Protein 1IUQ (pdb70)

InterPro domains:
  IPR002123 Phospholipid/glycerol acyltransferase [PF01553] (218-362)
  IPR002123 Phospholipid/glycerol acyltransferase [SM00563] (227-373)
  IPR016222 Glycerol-3-phosphate O-acyltransferase, chloroplast [PIRSF000431] (9-462)
  IPR016222 Glycerol-3-phosphate O-acyltransferase, chloroplast [PTHR35695] (24-462)
  IPR023083 Glycerol-3-phosphate O-acyltransferase, alpha-helical bundle, N-terminal [PF14829] (99-174)
  IPR038114 GPAT, N-terminal domain superfamily [G3DSA:1.10.1200.50] (97-172)

Foldseek 3Di:
DDQDLLLVVDDAPVSNLVVLVVCVVVVLDDVVLSVVCLCLVQLLCQLVVLVPPCSRVLSSVLSVLVSQLSVCSVPPDDADQWAAADCPPPHLQVSLLSSCVSQAPLVQAKEWPLVVVVVVVVCLVVQAEEEAAEFAFDLSVLSVVLNQCCVPCVVCSQAEEEEEEDPLCPPSSNPSNVNRHTYRYAQFPVCVVPVVCVVVRVVSNVSSVVVLVVNLRGSHYYYYHQLRDHWAADPPPRHTFGHAGDLVVVVVCVSSVPSPGNYFYKYKYKADCQCGDVSHGHRFHIYIYIFHTDDLVVLVVPDDDDVVSSVVNSVVSRVVRSVNVLRCCLGVVVCNQVSDDPGIRMDSDD

GO terms:
  GO:0004366 glycerol-3-phosphate O-acyltransferase activity (F, EXP)

Structure (mmCIF, N/CA/C/O backbone):
data_1IUQ
#
_entry.id   1IUQ
#
_cell.length_a   58.138
_cell.length_b   63.604
_cell.length_c   115.862
_cell.angle_alpha   90.00
_cell.angle_beta   90.00
_cell.angle_gamma   90.00
#
_symmetry.space_group_name_H-M   'P 21 21 21'
#
loop_
_entity.id
_entity.type
_entity.pdbx_description
1 polymer 'Glycerol-3-Phosphate Acyltransferase'
2 non-polymer 'SULFATE ION'
3 non-polymer GLYCEROL
4 water water
#
loop_
_atom_site.group_PDB
_atom_site.id
_atom_site.type_symbol
_atom_site.label_atom_id
_atom_site.label_alt_id
_atom_site.label_comp_id
_atom_site.label_asym_id
_atom_site.label_entity_id
_atom_site.label_seq_id
_atom_site.pdbx_PDB_ins_code
_atom_site.Cartn_x
_atom_site.Cartn_y
_atom_site.Cartn_z
_atom_site.occupancy
_atom_site.B_iso_or_equiv
_atom_site.auth_seq_id
_atom_site.auth_comp_id
_atom_site.auth_asym_id
_atom_site.auth_atom_id
_atom_site.pdbx_PDB_model_num
ATOM 1 N N . ALA A 1 1 ? 27.052 -23.495 16.129 1.00 51.13 2 ALA A N 1
ATOM 2 C CA . ALA A 1 1 ? 25.615 -23.878 16.219 1.00 50.62 2 ALA A CA 1
ATOM 3 C C . ALA A 1 1 ? 24.871 -23.618 14.901 1.00 49.87 2 ALA A C 1
ATOM 4 O O . ALA A 1 1 ? 24.732 -22.461 14.460 1.00 51.08 2 ALA A O 1
ATOM 6 N N . SER A 1 2 ? 24.387 -24.693 14.282 1.00 47.71 3 SER A N 1
ATOM 7 C CA . SER A 1 2 ? 23.625 -24.587 13.039 1.00 45.07 3 SER A CA 1
ATOM 8 C C . SER A 1 2 ? 22.131 -24.879 13.283 1.00 42.16 3 SER A C 1
ATOM 9 O O . SER A 1 2 ? 21.767 -25.491 14.278 1.00 41.45 3 SER A O 1
ATOM 12 N N . HIS A 1 3 ? 21.275 -24.459 12.362 1.00 38.27 4 HIS A N 1
ATOM 13 C CA . HIS A 1 3 ? 19.840 -24.688 12.518 1.00 34.90 4 HIS A CA 1
ATOM 14 C C . HIS A 1 3 ? 19.465 -26.128 12.172 1.00 33.50 4 HIS A C 1
ATOM 15 O O . HIS A 1 3 ? 19.900 -26.665 11.133 1.00 32.69 4 HIS A O 1
ATOM 22 N N . SER A 1 4 ? 18.672 -26.762 13.036 1.00 30.92 5 SER A N 1
ATOM 23 C CA . SER A 1 4 ? 18.224 -28.127 12.763 1.00 29.88 5 SER A CA 1
ATOM 24 C C . SER A 1 4 ? 17.056 -28.123 11.777 1.00 29.83 5 SER A C 1
ATOM 25 O O . SER A 1 4 ? 16.011 -27.515 12.074 1.00 29.60 5 SER A O 1
ATOM 28 N N . ARG A 1 5 ? 17.202 -28.812 10.639 1.00 28.05 6 ARG A N 1
ATOM 29 C CA . ARG A 1 5 ? 16.162 -28.790 9.604 1.00 26.80 6 ARG A CA 1
ATOM 30 C C . ARG A 1 5 ? 15.283 -30.043 9.474 1.00 25.83 6 ARG A C 1
ATOM 31 O O . ARG A 1 5 ? 14.713 -30.324 8.433 1.00 25.99 6 ARG A O 1
ATOM 39 N N . LYS A 1 6 ? 15.134 -30.771 10.562 1.00 25.96 7 LYS A N 1
ATOM 40 C CA . LYS A 1 6 ? 14.351 -31.991 10.547 1.00 24.73 7 LYS A CA 1
ATOM 41 C C . LYS A 1 6 ? 12.880 -31.817 10.176 1.00 23.75 7 LYS A C 1
ATOM 42 O O . LYS A 1 6 ? 12.265 -32.674 9.524 1.00 23.17 7 LYS A O 1
ATOM 48 N N . PHE A 1 7 ? 12.292 -30.685 10.545 1.00 22.54 8 PHE A N 1
ATOM 49 C CA . PHE A 1 7 ? 10.907 -30.564 10.205 1.00 21.09 8 PHE A CA 1
ATOM 50 C C . PHE A 1 7 ? 10.733 -30.505 8.704 1.00 20.76 8 PHE A C 1
ATOM 51 O O . PHE A 1 7 ? 9.698 -30.849 8.218 1.00 21.46 8 PHE A O 1
ATOM 59 N N . LEU A 1 8 ? 11.735 -30.066 7.952 1.00 21.50 9 LEU A N 1
ATOM 60 C CA . LEU A 1 8 ? 11.530 -29.980 6.515 1.00 21.91 9 LEU A CA 1
ATOM 61 C C . LEU A 1 8 ? 11.534 -31.346 5.834 1.00 23.18 9 LEU A C 1
ATOM 62 O O . LEU A 1 8 ? 11.130 -31.470 4.673 1.00 24.59 9 LEU A O 1
ATOM 67 N N . ASP A 1 9 ? 12.009 -32.365 6.547 1.00 25.15 10 ASP A N 1
ATOM 68 C CA . ASP A 1 9 ? 12.022 -33.727 5.973 1.00 25.74 10 ASP A CA 1
ATOM 69 C C . ASP A 1 9 ? 10.730 -34.473 6.226 1.00 26.29 10 ASP A C 1
ATOM 70 O O . ASP A 1 9 ? 10.567 -35.618 5.807 1.00 24.83 10 ASP A O 1
ATOM 75 N N . VAL A 1 10 ? 9.791 -33.826 6.921 1.00 25.77 11 VAL A N 1
ATOM 76 C CA . VAL A 1 10 ? 8.539 -34.459 7.259 1.00 26.18 11 VAL A CA 1
ATOM 77 C C . VAL A 1 10 ? 7.647 -34.614 6.044 1.00 25.24 11 VAL A C 1
ATOM 78 O O . VAL A 1 10 ? 7.562 -33.688 5.230 1.00 25.28 11 VAL A O 1
ATOM 82 N N . ARG A 1 11 ? 6.977 -35.776 5.921 1.00 23.96 12 ARG A N 1
ATOM 83 C CA . ARG A 1 11 ? 6.093 -36.059 4.811 1.00 23.82 12 ARG A CA 1
ATOM 84 C C . ARG A 1 11 ? 4.699 -36.510 5.232 1.00 24.26 12 ARG A C 1
ATOM 85 O O . ARG A 1 11 ? 3.849 -36.837 4.364 1.00 25.35 12 ARG A O 1
ATOM 93 N N . SER A 1 12 ? 4.478 -36.549 6.549 1.00 23.52 13 SER A N 1
ATOM 94 C CA . SER A 1 12 ? 3.161 -36.943 7.040 1.00 23.87 13 SER A CA 1
ATOM 95 C C . SER A 1 12 ? 2.921 -36.349 8.400 1.00 22.48 13 SER A C 1
ATOM 96 O O . SER A 1 12 ? 3.833 -35.942 9.068 1.00 23.07 13 SER A O 1
ATOM 99 N N . GLU A 1 13 ? 1.666 -36.436 8.817 1.00 24.32 14 GLU A N 1
ATOM 100 C CA . GLU A 1 13 ? 1.282 -36.032 10.167 1.00 24.49 14 GLU A CA 1
ATOM 101 C C . GLU A 1 13 ? 2.052 -36.840 11.174 1.00 24.98 14 GLU A C 1
ATOM 102 O O . GLU A 1 13 ? 2.630 -36.300 12.094 1.00 23.43 14 GLU A O 1
ATOM 108 N N . GLU A 1 14 ? 2.094 -38.176 11.030 1.00 24.35 15 GLU A N 1
ATOM 109 C CA . GLU A 1 14 ? 2.922 -38.928 11.958 1.00 24.80 15 GLU A CA 1
ATOM 110 C C . GLU A 1 14 ? 4.354 -38.477 12.080 1.00 23.84 15 GLU A C 1
ATOM 111 O O . GLU A 1 14 ? 4.845 -38.350 13.181 1.00 25.19 15 GLU A O 1
ATOM 117 N N . GLU A 1 15 ? 5.052 -38.214 10.951 1.00 24.12 16 GLU A N 1
ATO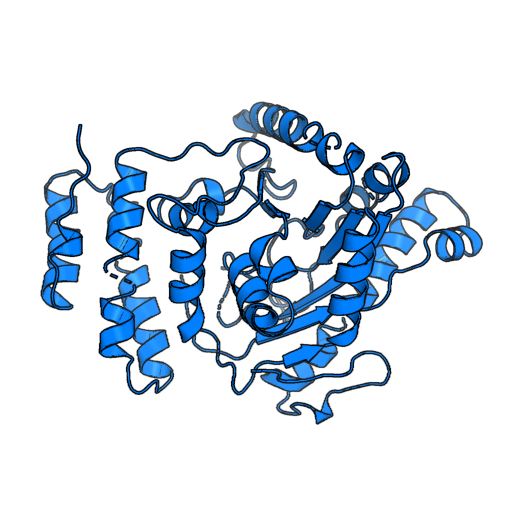M 118 C CA . GLU A 1 15 ? 6.430 -37.772 11.025 1.00 22.82 16 GLU A CA 1
ATOM 119 C C . GLU A 1 15 ? 6.519 -36.386 11.683 1.00 20.73 16 GLU A C 1
ATOM 120 O O . GLU A 1 15 ? 7.480 -36.109 12.402 1.00 22.04 16 GLU A O 1
ATOM 126 N N . LEU A 1 16 ? 5.553 -35.526 11.393 1.00 22.26 17 LEU A N 1
ATOM 127 C CA . LEU A 1 16 ? 5.561 -34.161 11.994 1.00 21.57 17 LEU A CA 1
ATOM 128 C C . LEU A 1 16 ? 5.440 -34.259 13.517 1.00 22.49 17 LEU A C 1
ATOM 129 O O . LEU A 1 16 ? 6.213 -33.652 14.247 1.00 22.13 17 LEU A O 1
ATOM 134 N N . LEU A 1 17 ? 4.470 -35.042 13.981 1.00 24.44 18 LEU A N 1
ATOM 135 C CA . LEU A 1 17 ? 4.295 -35.234 15.427 1.00 26.69 18 LEU A CA 1
ATOM 136 C C . LEU A 1 17 ? 5.518 -35.908 16.028 1.00 27.37 18 LEU A C 1
ATOM 137 O O . LEU A 1 17 ? 5.967 -35.524 17.113 1.00 28.15 18 LEU A O 1
ATOM 142 N N . SER A 1 18 ? 6.118 -36.891 15.320 1.00 28.04 19 SER A N 1
ATOM 143 C CA . SER A 1 18 ? 7.317 -37.527 15.893 1.00 29.06 19 SER A CA 1
ATOM 144 C C . SER A 1 18 ? 8.494 -36.580 15.958 1.00 28.25 19 SER A C 1
ATOM 145 O O . SER A 1 18 ? 9.312 -36.672 16.848 1.00 28.34 19 SER A O 1
ATOM 148 N N . CYS A 1 19 ? 8.579 -35.657 14.999 1.00 27.58 20 CYS A N 1
ATOM 149 C CA . CYS A 1 19 ? 9.675 -34.705 14.978 1.00 27.25 20 CYS A CA 1
ATOM 150 C C . CYS A 1 19 ? 9.603 -33.784 16.229 1.00 26.94 20 CYS A C 1
ATOM 151 O O . CYS A 1 19 ? 10.639 -33.468 16.860 1.00 27.39 20 CYS A O 1
ATOM 154 N N . ILE A 1 20 ? 8.392 -33.393 16.618 1.00 28.03 21 ILE A N 1
ATOM 155 C CA . ILE A 1 20 ? 8.257 -32.589 17.840 1.00 28.78 21 ILE A CA 1
ATOM 156 C C . ILE A 1 20 ? 8.846 -33.375 19.027 1.00 30.68 21 ILE A C 1
ATOM 157 O O . ILE A 1 20 ? 9.764 -32.899 19.696 1.00 29.91 21 ILE A O 1
ATOM 162 N N . LYS A 1 21 ? 8.323 -34.575 19.244 1.00 33.11 22 LYS A N 1
ATOM 163 C CA . LYS A 1 21 ? 8.825 -35.463 20.304 1.00 36.35 22 LYS A CA 1
ATOM 164 C C . LYS A 1 21 ? 10.328 -35.699 20.227 1.00 37.16 22 LYS A C 1
ATOM 165 O O . LYS A 1 21 ? 11.035 -35.543 21.217 1.00 38.13 22 LYS A O 1
ATOM 171 N N . LYS A 1 22 ? 10.838 -36.032 19.045 1.00 38.28 23 LYS A N 1
ATOM 172 C CA . LYS A 1 22 ? 12.266 -36.208 18.874 1.00 39.24 23 LYS A CA 1
ATOM 173 C C . LYS A 1 22 ? 13.085 -34.959 19.196 1.00 39.40 23 LYS A C 1
ATOM 174 O O . LYS A 1 22 ? 14.177 -35.057 19.759 1.00 40.31 23 LYS A O 1
ATOM 180 N N . GLU A 1 23 ? 12.607 -33.769 18.827 1.00 38.50 24 GLU A N 1
ATOM 181 C CA . GLU A 1 23 ? 13.394 -32.558 19.109 1.00 38.14 24 GLU A CA 1
ATOM 182 C C . GLU A 1 23 ? 13.349 -32.254 20.613 1.00 37.85 24 GLU A C 1
ATOM 183 O O . GLU A 1 23 ? 14.314 -31.707 21.185 1.00 37.33 24 GLU A O 1
ATOM 189 N N . THR A 1 24 ? 12.226 -32.602 21.239 1.00 38.84 25 THR A N 1
ATOM 190 C CA . THR A 1 24 ? 12.014 -32.348 22.669 1.00 40.67 25 THR A CA 1
ATOM 191 C C . THR A 1 24 ? 12.879 -33.250 23.514 1.00 42.47 25 THR A C 1
ATOM 192 O O . THR A 1 24 ? 13.502 -32.814 24.488 1.00 42.20 25 THR A O 1
ATOM 196 N N . GLU A 1 25 ? 12.905 -34.518 23.135 1.00 44.06 26 GLU A N 1
ATOM 197 C CA . GLU A 1 25 ? 13.711 -35.502 23.847 1.00 46.07 26 GLU A CA 1
ATOM 198 C C . GLU A 1 25 ? 15.203 -35.223 23.646 1.00 45.95 26 GLU A C 1
ATOM 199 O O . GLU A 1 25 ? 16.026 -35.566 24.495 1.00 47.89 26 GLU A O 1
ATOM 205 N N . ALA A 1 26 ? 15.560 -34.581 22.546 1.00 45.30 27 ALA A N 1
ATOM 206 C CA . ALA A 1 26 ? 16.953 -34.192 22.339 1.00 44.33 27 ALA A CA 1
ATOM 207 C C . ALA A 1 26 ? 17.284 -32.880 23.040 1.00 43.73 27 ALA A C 1
ATOM 208 O O . ALA A 1 26 ? 18.338 -32.294 22.769 1.00 44.50 27 ALA A O 1
ATOM 210 N N . GLY A 1 27 ? 16.381 -32.407 23.903 1.00 42.76 28 GLY A N 1
ATOM 211 C CA . GLY A 1 27 ? 16.580 -31.157 24.627 1.00 40.98 28 GLY A CA 1
ATOM 212 C C . GLY A 1 27 ? 16.572 -29.836 23.849 1.00 39.24 28 GLY A C 1
ATOM 213 O O . GLY A 1 27 ? 16.955 -28.796 24.396 1.00 39.36 28 GLY A O 1
ATOM 214 N N . LYS A 1 28 ? 16.126 -29.846 22.596 1.00 37.13 29 LYS A N 1
ATOM 215 C CA . LYS A 1 28 ? 16.119 -28.627 21.786 1.00 35.91 29 LYS A CA 1
ATOM 216 C C . LYS A 1 28 ? 14.833 -27.765 21.866 1.00 33.53 29 LYS A C 1
ATOM 217 O O . LYS A 1 28 ? 14.788 -26.697 21.282 1.00 32.66 29 LYS A O 1
ATOM 223 N N . LEU A 1 29 ? 13.810 -28.260 22.565 1.00 31.68 30 LEU A N 1
ATOM 224 C CA . LEU A 1 29 ? 12.553 -27.537 22.814 1.00 28.28 30 LEU A CA 1
ATOM 225 C C . LEU A 1 29 ? 12.216 -27.599 24.303 1.00 27.56 30 LEU A C 1
ATOM 226 O O . LEU A 1 29 ? 12.155 -28.690 24.883 1.00 28.42 30 LEU A O 1
ATOM 231 N N . PRO A 1 30 ? 12.013 -26.460 24.939 1.00 26.31 31 PRO A N 1
ATOM 232 C CA . PRO A 1 30 ? 11.526 -26.456 26.333 1.00 25.07 31 PRO A CA 1
ATOM 233 C C . PRO A 1 30 ? 10.150 -27.118 26.319 1.00 25.02 31 PRO A C 1
ATOM 234 O O . PRO A 1 30 ? 9.440 -26.992 25.323 1.00 24.12 31 PRO A O 1
ATOM 238 N N . PRO A 1 31 ? 9.749 -27.822 27.382 1.00 22.99 32 PRO A N 1
ATOM 239 C CA . PRO A 1 31 ? 8.409 -28.419 27.383 1.00 21.76 32 PRO A CA 1
ATOM 240 C C . PRO A 1 31 ? 7.241 -27.484 27.016 1.00 20.34 32 PRO A C 1
ATOM 241 O O . PRO A 1 31 ? 6.338 -27.958 26.307 1.00 20.72 32 PRO A O 1
ATOM 245 N N . ASN A 1 32 ? 7.257 -26.211 27.422 1.00 19.73 33 ASN A N 1
ATOM 246 C CA . ASN A 1 32 ? 6.129 -25.360 27.111 1.00 19.92 33 ASN A CA 1
ATOM 247 C C . ASN A 1 32 ? 6.025 -25.107 25.609 1.00 19.76 33 ASN A C 1
ATOM 248 O O . ASN A 1 32 ? 4.933 -24.982 25.093 1.00 19.64 33 ASN A O 1
ATOM 253 N N . VAL A 1 33 ? 7.166 -25.059 24.944 1.00 19.76 34 VAL A N 1
ATOM 254 C CA . VAL A 1 33 ? 7.156 -24.746 23.501 1.00 19.75 34 VAL A CA 1
ATOM 255 C C . VAL A 1 33 ? 6.713 -25.991 22.717 1.00 20.49 34 VAL A C 1
ATOM 256 O O . VAL A 1 33 ? 5.909 -25.905 21.801 1.00 19.74 34 VAL A O 1
ATOM 260 N N . ALA A 1 34 ? 7.207 -27.170 23.134 1.00 19.82 35 ALA A N 1
ATOM 261 C CA . ALA A 1 34 ? 6.785 -28.408 22.518 1.00 20.28 35 ALA A CA 1
ATOM 262 C C . ALA A 1 34 ? 5.263 -28.607 22.676 1.00 21.64 35 ALA A C 1
ATOM 263 O O . ALA A 1 34 ? 4.539 -28.951 21.709 1.00 21.11 35 ALA A O 1
ATOM 265 N N . ALA A 1 35 ? 4.726 -28.350 23.874 1.00 21.25 36 ALA A N 1
ATOM 266 C CA . ALA A 1 35 ? 3.287 -28.461 24.048 1.00 22.60 36 ALA A CA 1
ATOM 267 C C . ALA A 1 35 ? 2.538 -27.453 23.184 1.00 22.50 36 ALA A C 1
ATOM 268 O O . ALA A 1 35 ? 1.468 -27.760 22.648 1.00 22.63 36 ALA A O 1
ATOM 270 N N . GLY A 1 36 ? 3.062 -26.220 23.077 1.00 21.94 37 GLY A N 1
ATOM 271 C CA . GLY A 1 36 ? 2.389 -25.198 22.288 1.00 20.60 37 GLY A CA 1
ATOM 272 C C . GLY A 1 36 ? 2.375 -25.574 20.808 1.00 20.10 37 GLY A C 1
ATOM 273 O O . GLY A 1 36 ? 1.448 -25.284 20.099 1.00 20.35 37 GLY A O 1
ATOM 282 N N . GLU A 1 38 ? 2.177 -28.655 19.685 1.00 22.76 39 GLU A N 1
ATOM 283 C CA . GLU A 1 38 ? 1.212 -29.710 19.485 1.00 23.32 39 GLU A CA 1
ATOM 284 C C . GLU A 1 38 ? -0.160 -29.152 19.418 1.00 23.20 39 GLU A C 1
ATOM 285 O O . GLU A 1 38 ? -0.977 -29.533 18.561 1.00 22.73 39 GLU A O 1
ATOM 291 N N . GLU A 1 39 ? -0.412 -28.245 20.352 1.00 22.20 40 GLU A N 1
ATOM 292 C CA . GLU A 1 39 ? -1.658 -27.525 20.392 1.00 23.24 40 GLU A CA 1
ATOM 293 C C . GLU A 1 39 ? -1.878 -26.749 19.079 1.00 22.88 40 GLU A C 1
ATOM 294 O O . GLU A 1 39 ? -2.933 -26.800 18.484 1.00 23.01 40 GLU A O 1
ATOM 300 N N . LEU A 1 40 ? -0.850 -26.052 18.624 1.00 22.25 41 LEU A N 1
ATOM 301 C CA . LEU A 1 40 ? -0.966 -25.269 17.387 1.00 21.69 41 LEU A CA 1
ATOM 302 C C . LEU A 1 40 ? -1.294 -26.197 16.212 1.00 21.59 41 LEU A C 1
ATOM 303 O O . LEU A 1 40 ? -2.239 -25.952 15.444 1.00 21.55 41 LEU A O 1
ATOM 308 N N . TYR A 1 41 ? -0.553 -27.289 16.103 1.00 20.62 42 TYR A N 1
ATOM 309 C CA . TYR A 1 41 ? -0.825 -28.255 15.055 1.00 20.28 42 TYR A CA 1
ATOM 310 C C . TYR A 1 41 ? -2.269 -28.757 15.057 1.00 21.32 42 TYR A C 1
ATOM 311 O O . TYR A 1 41 ? -2.991 -28.677 14.076 1.00 21.07 42 TYR A O 1
ATOM 320 N N . GLN A 1 42 ? -2.693 -29.285 16.198 1.00 20.74 43 GLN A N 1
ATOM 321 C CA . GLN A 1 42 ? -4.052 -29.797 16.268 1.00 21.19 43 GLN A CA 1
ATOM 322 C C . GLN A 1 42 ? -5.138 -28.796 16.006 1.00 19.93 43 GLN A C 1
ATOM 323 O O . GLN A 1 42 ? -6.093 -29.098 15.286 1.00 20.66 43 GLN A O 1
ATOM 329 N N . ASN A 1 43 ? -5.003 -27.572 16.552 1.00 20.10 44 ASN A N 1
ATOM 330 C CA . ASN A 1 43 ? -6.023 -26.571 16.366 1.00 19.93 44 ASN A CA 1
ATOM 331 C C . ASN A 1 43 ? -6.052 -26.058 14.911 1.00 19.91 44 ASN A C 1
ATOM 332 O O . ASN A 1 43 ? -7.104 -25.891 14.296 1.00 21.17 44 ASN A O 1
ATOM 337 N N . TYR A 1 44 ? -4.871 -25.870 14.343 1.00 19.37 45 TYR A N 1
ATOM 338 C CA . TYR A 1 44 ? -4.830 -25.394 12.966 1.00 18.99 45 TYR A C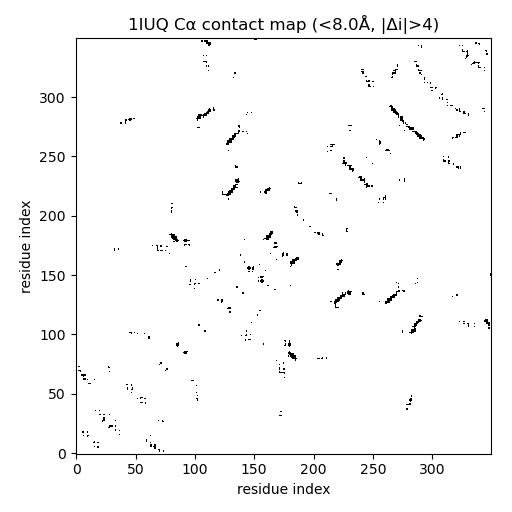A 1
ATOM 339 C C . TYR A 1 44 ? -5.383 -26.479 12.037 1.00 17.63 45 TYR A C 1
ATOM 340 O O . TYR A 1 44 ? -6.217 -26.194 11.182 1.00 17.55 45 TYR A O 1
ATOM 349 N N . ARG A 1 45 ? -4.936 -27.714 12.252 1.00 17.91 46 ARG A N 1
ATOM 350 C CA . ARG A 1 45 ? -5.421 -28.829 11.436 1.00 19.24 46 ARG A CA 1
ATOM 351 C C . ARG A 1 45 ? -6.940 -28.879 11.503 1.00 19.18 46 ARG A C 1
ATOM 352 O O . ARG A 1 45 ? -7.610 -28.966 10.486 1.00 19.43 46 ARG A O 1
ATOM 360 N N . ASN A 1 46 ? -7.466 -28.883 12.715 1.00 20.28 47 ASN A N 1
ATOM 361 C CA . ASN A 1 46 ? -8.935 -28.997 12.796 1.00 21.31 47 ASN A CA 1
ATOM 362 C C . ASN A 1 46 ? -9.671 -27.866 12.099 1.00 20.67 47 ASN A C 1
ATOM 363 O O . ASN A 1 46 ? -10.683 -28.055 11.400 1.00 21.97 47 ASN A O 1
ATOM 368 N N . ALA A 1 47 ? -9.161 -26.642 12.269 1.00 20.31 48 ALA A N 1
ATOM 369 C CA . ALA A 1 47 ? -9.830 -25.511 11.655 1.00 20.89 48 ALA A CA 1
ATOM 370 C C . ALA A 1 47 ? -9.833 -25.600 10.134 1.00 20.15 48 ALA A C 1
ATOM 371 O O . ALA A 1 47 ? -10.852 -25.354 9.500 1.00 21.19 48 ALA A O 1
ATOM 373 N N . VAL A 1 48 ? -8.703 -25.987 9.545 1.00 19.26 49 VAL A N 1
ATOM 374 C CA . VAL A 1 48 ? -8.654 -26.059 8.095 1.00 18.84 49 VAL A CA 1
ATOM 375 C C . VAL A 1 48 ? -9.490 -27.235 7.547 1.00 19.40 49 VAL A C 1
ATOM 376 O O . VAL A 1 48 ? -10.155 -27.117 6.544 1.00 20.57 49 VAL A O 1
ATOM 380 N N . ILE A 1 49 ? -9.397 -28.380 8.177 1.00 20.10 50 ILE A N 1
ATOM 381 C CA . ILE A 1 49 ? -10.247 -29.507 7.774 1.00 22.22 50 ILE A CA 1
ATOM 382 C C . ILE A 1 49 ? -11.718 -29.148 7.957 1.00 22.64 50 ILE A C 1
ATOM 383 O O . ILE A 1 49 ? -12.513 -29.356 7.027 1.00 24.55 50 ILE A O 1
ATOM 388 N N . GLU A 1 50 ? -12.073 -28.571 9.098 1.00 24.96 51 GLU A N 1
ATOM 389 C CA . GLU A 1 50 ? -13.461 -28.157 9.419 1.00 27.12 51 GLU A CA 1
ATOM 390 C C . GLU A 1 50 ? -13.987 -27.195 8.346 1.00 26.98 51 GLU A C 1
ATOM 391 O O . GLU A 1 50 ? -15.193 -27.151 8.049 1.00 27.16 51 GLU A O 1
ATOM 397 N N . SER A 1 51 ? -13.086 -26.412 7.742 1.00 24.72 52 SER A N 1
ATOM 398 C CA . SER A 1 51 ? -13.522 -25.462 6.720 1.00 24.48 52 SER A CA 1
ATOM 399 C C . SER A 1 51 ? -14.044 -26.070 5.412 1.00 25.23 52 SER A C 1
ATOM 400 O O . SER A 1 51 ? -14.639 -25.375 4.616 1.00 26.06 52 SER A O 1
ATOM 403 N N . GLY A 1 52 ? -13.736 -27.323 5.157 1.00 25.74 53 GLY A N 1
ATOM 404 C CA . GLY A 1 52 ? -14.235 -27.946 3.936 1.00 27.97 53 GLY A CA 1
ATOM 405 C C . GLY A 1 52 ? -13.308 -27.746 2.755 1.00 28.64 53 GLY A C 1
ATOM 406 O O . GLY A 1 52 ? -13.545 -28.278 1.672 1.00 29.34 53 GLY A O 1
ATOM 407 N N . ASN A 1 53 ? -12.219 -27.003 2.958 1.00 28.38 54 ASN A N 1
ATOM 408 C CA . ASN A 1 53 ? -11.305 -26.711 1.879 1.00 28.47 54 ASN A CA 1
ATOM 409 C C . ASN A 1 53 ? -10.896 -28.022 1.245 1.00 29.62 54 ASN A C 1
ATOM 410 O O . ASN A 1 53 ? -10.365 -28.904 1.928 1.00 28.34 54 ASN A O 1
ATOM 415 N N . PRO A 1 54 ? -11.053 -28.132 -0.067 1.00 30.66 55 PRO A N 1
ATOM 416 C CA . PRO A 1 54 ? -10.699 -29.375 -0.771 1.00 32.12 55 PRO A CA 1
ATOM 417 C C . PRO A 1 54 ? -9.216 -29.787 -0.590 1.00 32.75 55 PRO A C 1
ATOM 418 O O . PRO A 1 54 ? -8.919 -31.008 -0.661 1.00 32.61 55 PRO A O 1
ATOM 422 N N . LYS A 1 55 ? -8.324 -28.810 -0.366 1.00 31.29 56 LYS A N 1
ATOM 423 C CA . LYS A 1 55 ? -6.915 -29.114 -0.205 1.00 30.40 56 LYS A CA 1
ATOM 424 C C . LYS A 1 55 ? -6.411 -29.046 1.242 1.00 29.61 56 LYS A C 1
ATOM 425 O O . LYS A 1 55 ? -5.218 -28.846 1.478 1.00 28.47 56 LYS A O 1
ATOM 431 N N . ALA A 1 56 ? -7.318 -29.254 2.202 1.00 27.74 57 ALA A N 1
ATOM 432 C CA . ALA A 1 56 ? -6.959 -29.174 3.629 1.00 26.54 57 ALA A CA 1
ATOM 433 C C . ALA A 1 56 ? -5.742 -29.967 4.090 1.00 26.91 57 ALA A C 1
ATOM 434 O O . ALA A 1 56 ? -4.855 -29.472 4.806 1.00 25.38 57 ALA A O 1
ATOM 436 N N . ASP A 1 57 ? -5.680 -31.242 3.721 1.00 26.69 58 ASP A N 1
ATOM 437 C CA . ASP A 1 57 ? -4.578 -32.056 4.174 1.00 27.93 58 ASP A CA 1
ATOM 438 C C . ASP A 1 57 ? -3.233 -31.516 3.729 1.00 26.33 58 ASP A C 1
ATOM 439 O O . ASP A 1 57 ? -2.303 -31.420 4.532 1.00 26.38 58 ASP A O 1
ATOM 444 N N . GLU A 1 58 ? -3.144 -31.151 2.454 1.00 27.18 59 GLU A N 1
ATOM 445 C CA . GLU A 1 58 ? -1.921 -30.601 1.892 1.00 26.57 59 GLU A CA 1
ATOM 446 C C . GLU A 1 58 ? -1.556 -29.281 2.540 1.00 23.42 59 GLU A C 1
ATOM 447 O O . GLU A 1 58 ? -0.383 -29.045 2.868 1.00 22.66 59 GLU A O 1
ATOM 453 N N . ILE A 1 59 ? -2.575 -28.456 2.723 1.00 21.17 60 ILE A N 1
ATOM 454 C CA . ILE A 1 59 ? -2.387 -27.097 3.251 1.00 19.03 60 ILE A CA 1
ATOM 455 C C . ILE A 1 59 ? -1.869 -27.212 4.702 1.00 18.05 60 ILE A C 1
ATOM 456 O O . ILE A 1 59 ? -0.939 -26.523 5.120 1.00 18.86 60 ILE A O 1
ATOM 461 N N . VAL A 1 60 ? -2.509 -28.084 5.477 1.00 16.81 61 VAL A N 1
ATOM 462 C CA . VAL A 1 60 ? -2.097 -28.221 6.884 1.00 16.32 61 VAL A CA 1
ATOM 463 C C . VAL A 1 60 ? -0.673 -28.689 6.998 1.00 15.93 61 VAL A C 1
ATOM 464 O O . VAL A 1 60 ? 0.139 -28.149 7.731 1.00 17.35 61 VAL A O 1
ATOM 468 N N . LEU A 1 61 ? -0.369 -29.788 6.307 1.00 18.22 62 LEU A N 1
ATOM 469 C CA . LEU A 1 61 ? 0.968 -30.338 6.370 1.00 18.38 62 LEU A CA 1
ATOM 470 C C . LEU A 1 61 ? 2.007 -29.314 5.910 1.00 19.07 62 LEU A C 1
ATOM 471 O O . LEU A 1 61 ? 3.027 -29.156 6.544 1.00 18.92 62 LEU A O 1
ATOM 476 N N . SER A 1 62 ? 1.740 -28.664 4.793 1.00 18.97 63 SER A N 1
ATOM 477 C CA . SER A 1 62 ? 2.691 -27.672 4.276 1.00 18.67 63 SER A CA 1
ATOM 478 C C . SER A 1 62 ? 2.937 -26.508 5.218 1.00 18.83 63 SER A C 1
ATOM 479 O O . SER A 1 62 ? 4.077 -26.194 5.611 1.00 20.17 63 SER A O 1
ATOM 482 N N . ASN A 1 63 ? 1.861 -25.846 5.594 1.00 17.96 64 ASN A N 1
ATOM 483 C CA . ASN A 1 63 ? 1.958 -24.684 6.460 1.00 17.86 64 ASN A CA 1
ATOM 484 C C . ASN A 1 63 ? 2.514 -25.044 7.829 1.00 18.41 64 ASN A C 1
ATOM 485 O O . ASN A 1 63 ? 3.314 -24.314 8.371 1.00 16.39 64 ASN A O 1
ATOM 498 N N . THR A 1 65 ? 4.508 -27.602 8.624 1.00 16.60 66 THR A N 1
ATOM 499 C CA . THR A 1 65 ? 5.890 -27.994 8.464 1.00 17.22 66 THR A CA 1
ATOM 500 C C . THR A 1 65 ? 6.727 -26.722 8.473 1.00 16.89 66 THR A C 1
ATOM 501 O O . THR A 1 65 ? 7.687 -26.631 9.205 1.00 16.63 66 THR A O 1
ATOM 505 N N . VAL A 1 66 ? 6.375 -25.757 7.629 1.00 16.68 67 VAL A N 1
ATOM 506 C CA . VAL A 1 66 ? 7.203 -24.520 7.616 1.00 17.22 67 VAL A CA 1
ATOM 507 C C . VAL A 1 66 ? 7.155 -23.775 8.952 1.00 16.20 67 VAL A C 1
ATOM 508 O O . VAL A 1 66 ? 8.154 -23.308 9.494 1.00 17.26 67 VAL A O 1
ATOM 512 N N . ALA A 1 67 ? 5.969 -23.690 9.521 1.00 16.68 68 ALA A N 1
ATOM 513 C CA . ALA A 1 67 ? 5.830 -22.982 10.770 1.00 15.27 68 ALA A CA 1
ATOM 514 C C . ALA A 1 67 ? 6.717 -23.592 11.860 1.00 15.85 68 ALA A C 1
ATOM 515 O O . ALA A 1 67 ? 7.423 -22.901 12.575 1.00 15.93 68 ALA A O 1
ATOM 517 N N . LEU A 1 68 ? 6.686 -24.912 11.957 1.00 16.34 69 LEU A N 1
ATOM 518 C CA . LEU A 1 68 ? 7.455 -25.553 13.015 1.00 16.80 69 LEU A CA 1
ATOM 519 C C . LEU A 1 68 ? 8.966 -25.410 12.780 1.00 16.71 69 LEU A C 1
ATOM 520 O O . LEU A 1 68 ? 9.753 -25.153 13.721 1.00 17.20 69 LEU A O 1
ATOM 525 N N . ASP A 1 69 ? 9.347 -25.467 11.506 1.00 17.15 70 ASP A N 1
ATOM 526 C CA . ASP A 1 69 ? 10.730 -25.221 11.155 1.00 17.57 70 ASP A CA 1
ATOM 527 C C . ASP A 1 69 ? 11.147 -23.826 11.625 1.00 18.03 70 ASP A C 1
ATOM 528 O O . ASP A 1 69 ? 12.210 -23.631 12.289 1.00 18.83 70 ASP A O 1
ATOM 533 N N . ARG A 1 70 ? 10.285 -22.840 11.347 1.00 17.05 71 ARG A N 1
ATOM 534 C CA . ARG A 1 70 ? 10.645 -21.461 11.664 1.00 18.09 71 ARG A CA 1
ATOM 535 C C . ARG A 1 70 ? 10.587 -21.149 13.182 1.00 17.18 71 ARG A C 1
ATOM 536 O O . ARG A 1 70 ? 11.318 -20.311 13.686 1.00 17.16 71 ARG A O 1
ATOM 544 N N . ILE A 1 71 ? 9.659 -21.792 13.898 1.00 17.71 72 ILE A N 1
ATOM 545 C CA . ILE A 1 71 ? 9.599 -21.660 15.335 1.00 17.93 72 ILE A CA 1
ATOM 546 C C . ILE A 1 71 ? 10.837 -22.258 15.963 1.00 17.63 72 ILE A C 1
ATOM 547 O O . ILE A 1 71 ? 11.445 -21.662 16.828 1.00 17.11 72 ILE A O 1
ATOM 552 N N . LEU A 1 72 ? 11.199 -23.469 15.508 1.00 17.42 73 LEU A N 1
ATOM 553 C CA . LEU A 1 72 ? 12.398 -24.097 16.045 1.00 18.10 73 LEU A CA 1
ATOM 554 C C . LEU A 1 72 ? 13.603 -23.195 15.803 1.00 17.92 73 LEU A C 1
ATOM 555 O O . LEU A 1 72 ? 14.412 -22.998 16.687 1.00 19.37 73 LEU A O 1
ATOM 560 N N . LEU A 1 73 ? 13.696 -22.619 14.604 1.00 19.10 74 LEU A N 1
ATOM 561 C CA . LEU A 1 73 ? 14.789 -21.709 14.337 1.00 20.04 74 LEU A CA 1
ATOM 562 C C . LEU A 1 73 ? 14.864 -20.555 15.339 1.00 19.19 74 LEU A C 1
ATOM 563 O O . LEU A 1 73 ? 15.956 -20.169 15.813 1.00 20.62 74 LEU A O 1
ATOM 568 N N . ASP A 1 74 ? 13.717 -20.008 15.725 1.00 18.68 75 ASP A N 1
ATOM 569 C CA . ASP A 1 74 ? 13.724 -18.944 16.710 1.00 19.18 75 ASP A CA 1
ATOM 570 C C . ASP A 1 74 ? 14.106 -19.414 18.117 1.00 19.35 75 ASP A C 1
ATOM 571 O O . ASP A 1 74 ? 14.734 -18.698 18.854 1.00 21.18 75 ASP A O 1
ATOM 576 N N . VAL A 1 75 ? 13.670 -20.610 18.509 1.00 19.15 76 VAL A N 1
ATOM 577 C CA . VAL A 1 75 ? 14.110 -21.165 19.793 1.00 21.05 76 VAL A CA 1
ATOM 578 C C . VAL A 1 75 ? 15.643 -21.271 19.787 1.00 21.70 76 VAL A C 1
ATOM 579 O O . VAL A 1 75 ? 16.334 -20.906 20.764 1.00 21.74 76 VAL A O 1
ATOM 583 N N . GLU A 1 76 ? 16.191 -21.735 18.668 1.00 22.28 77 GLU A N 1
ATOM 584 C CA . GLU A 1 76 ? 17.669 -21.896 18.609 1.00 23.13 77 GLU A CA 1
ATOM 585 C C . GLU A 1 76 ? 18.431 -20.582 18.682 1.00 24.22 77 GLU A C 1
ATOM 586 O O . GLU A 1 76 ? 19.514 -20.501 19.320 1.00 26.04 77 GLU A O 1
ATOM 592 N N . ASP A 1 77 ? 17.877 -19.560 18.027 1.00 24.18 78 ASP A N 1
ATOM 593 C CA . ASP A 1 77 ? 18.570 -18.271 17.874 1.00 24.92 78 ASP A CA 1
ATOM 594 C C . ASP A 1 77 ? 17.525 -17.150 17.828 1.00 24.31 78 ASP A C 1
ATOM 595 O O . ASP A 1 77 ? 17.124 -16.677 16.769 1.00 24.43 78 ASP A O 1
ATOM 600 N N . PRO A 1 78 ? 17.048 -16.781 19.002 1.00 23.37 79 PRO A N 1
ATOM 601 C CA . PRO A 1 78 ? 15.924 -15.841 19.103 1.00 22.85 79 PRO A CA 1
ATOM 602 C C . PRO A 1 78 ? 16.138 -14.511 18.424 1.00 23.31 79 PRO A C 1
ATOM 603 O O . PRO A 1 78 ? 17.144 -13.858 18.633 1.00 25.10 79 PRO A O 1
ATOM 607 N N . PHE A 1 79 ? 15.193 -14.134 17.573 1.00 22.42 80 PHE A N 1
ATOM 608 C CA . PHE A 1 79 ? 15.228 -12.832 16.931 1.00 22.22 80 PHE A CA 1
ATOM 609 C C . PHE A 1 79 ? 15.033 -11.758 17.995 1.00 22.58 80 PHE A C 1
ATOM 610 O O . PHE A 1 79 ? 14.242 -11.921 18.929 1.00 22.60 80 PHE A O 1
ATOM 618 N N . VAL A 1 80 ? 15.773 -10.664 17.875 1.00 24.44 81 VAL A N 1
ATOM 619 C CA . VAL A 1 80 ? 15.630 -9.542 18.791 1.00 25.90 81 VAL A CA 1
ATOM 620 C C . VAL A 1 80 ? 14.956 -8.367 18.066 1.00 27.38 81 VAL A C 1
ATOM 621 O O . VAL A 1 80 ? 15.476 -7.861 17.109 1.00 28.17 81 VAL A O 1
ATOM 625 N N . PHE A 1 81 ? 13.792 -7.936 18.502 1.00 29.08 82 PHE A N 1
ATOM 626 C CA . PHE A 1 81 ? 13.138 -6.903 17.688 1.00 30.31 82 PHE A CA 1
ATOM 627 C C . PHE A 1 81 ? 13.711 -5.432 17.762 1.00 32.38 82 PHE A C 1
ATOM 628 O O . PHE A 1 81 ? 13.622 -4.813 18.815 1.00 32.17 82 PHE A O 1
ATOM 636 N N . SER A 1 82 ? 14.259 -4.863 16.667 1.00 32.65 83 SER A N 1
ATOM 637 C CA . SER A 1 82 ? 14.607 -3.397 16.736 1.00 32.77 83 SER A CA 1
ATOM 638 C C . SER A 1 82 ? 13.351 -2.526 16.968 1.00 29.08 83 SER A C 1
ATOM 639 O O . SER A 1 82 ? 12.305 -2.835 16.495 1.00 30.72 83 SER A O 1
ATOM 642 N N . SER A 1 83 ? 13.484 -1.448 17.719 1.00 29.62 84 SER A N 1
ATOM 643 C CA . SER A 1 83 ? 12.417 -0.432 17.917 1.00 26.07 84 SER A CA 1
ATOM 644 C C . SER A 1 83 ? 11.503 -0.359 16.697 1.00 22.42 84 SER A C 1
ATOM 645 O O . SER A 1 83 ? 10.335 -0.676 16.776 1.00 20.64 84 SER A O 1
ATOM 648 N N . HIS A 1 84 ? 12.045 0.067 15.563 1.00 20.67 85 HIS A N 1
ATOM 649 C CA . HIS A 1 84 ? 11.300 -0.047 14.309 1.00 19.62 85 HIS A CA 1
ATOM 650 C C . HIS A 1 84 ? 11.835 -1.280 13.595 1.00 18.94 85 HIS A C 1
ATOM 651 O O . HIS A 1 84 ? 13.048 -1.370 13.369 1.00 19.52 85 HIS A O 1
ATOM 658 N N . HIS A 1 85 ? 10.967 -2.230 13.313 1.00 17.27 86 HIS A N 1
ATOM 659 C CA . HIS A 1 85 ? 11.358 -3.454 12.662 1.00 17.09 86 HIS A CA 1
ATOM 660 C C . HIS A 1 85 ? 10.808 -3.427 11.258 1.00 17.13 86 HIS A C 1
ATOM 661 O O . HIS A 1 85 ? 9.615 -3.284 11.049 1.00 17.11 86 HIS A O 1
ATOM 668 N N . LYS A 1 86 ? 11.673 -3.556 10.245 1.00 16.72 87 LYS A N 1
ATOM 669 C CA . LYS A 1 86 ? 11.205 -3.719 8.872 1.00 17.41 87 LYS A CA 1
ATOM 670 C C . LYS A 1 86 ? 10.963 -5.214 8.562 1.00 16.24 87 LYS A C 1
ATOM 671 O O . LYS A 1 86 ? 11.749 -6.069 8.933 1.00 18.13 87 LYS A O 1
ATOM 677 N N . ALA A 1 87 ? 9.823 -5.492 7.919 1.00 16.04 88 ALA A N 1
ATOM 678 C CA . ALA A 1 87 ? 9.474 -6.852 7.550 1.00 15.50 88 ALA A CA 1
ATOM 679 C C . ALA A 1 87 ? 10.642 -7.528 6.799 1.00 16.02 88 ALA A C 1
ATOM 680 O O . ALA A 1 87 ? 11.237 -6.903 5.929 1.00 17.73 88 ALA A O 1
ATOM 682 N N . ILE A 1 88 ? 10.945 -8.754 7.205 1.00 17.02 89 ILE A N 1
ATOM 683 C CA . ILE A 1 88 ? 12.025 -9.507 6.546 1.00 17.04 89 ILE A CA 1
ATOM 684 C C . ILE A 1 88 ? 11.421 -10.308 5.431 1.00 17.60 89 ILE A C 1
ATOM 685 O O . ILE A 1 88 ? 10.503 -11.104 5.600 1.00 16.75 89 ILE A O 1
ATOM 690 N N . ARG A 1 89 ? 11.963 -10.110 4.239 1.00 16.45 90 ARG A N 1
ATOM 691 C CA . ARG A 1 89 ? 11.379 -10.723 3.076 1.00 15.93 90 ARG A CA 1
ATOM 692 C C . ARG A 1 89 ? 12.395 -11.600 2.348 1.00 16.93 90 ARG A C 1
ATOM 693 O O . ARG A 1 89 ? 12.009 -12.308 1.407 1.00 16.56 90 ARG A O 1
ATOM 701 N N . GLU A 1 90 ? 13.674 -11.569 2.800 1.00 15.39 91 GLU A N 1
ATOM 702 C CA . GLU A 1 90 ? 14.761 -12.338 2.176 1.00 16.59 91 GLU A CA 1
ATOM 703 C C . GLU A 1 90 ? 15.752 -12.691 3.261 1.00 16.39 91 GLU A C 1
ATOM 704 O O . GLU A 1 90 ? 15.927 -11.912 4.191 1.00 17.84 91 GLU A O 1
ATOM 710 N N . PRO A 1 91 ? 16.426 -13.847 3.156 1.00 17.49 92 PRO A N 1
ATOM 711 C CA . PRO A 1 91 ? 16.223 -14.852 2.112 1.00 17.33 92 PRO A CA 1
ATOM 712 C C . PRO A 1 91 ? 15.012 -15.723 2.338 1.00 17.16 92 PRO A C 1
ATOM 713 O O . PRO A 1 91 ? 14.623 -16.428 1.409 1.00 16.80 92 PRO A O 1
ATOM 717 N N . PHE A 1 92 ? 14.423 -15.699 3.532 1.00 16.29 93 PHE A N 1
ATOM 718 C CA . PHE A 1 92 ? 13.155 -16.417 3.706 1.00 16.74 93 PHE A CA 1
ATOM 719 C C . PHE A 1 92 ? 12.104 -15.320 3.831 1.00 15.88 93 PHE A C 1
ATOM 720 O O . PHE A 1 92 ? 12.330 -14.365 4.555 1.00 17.36 93 PHE A O 1
ATOM 728 N N . ASP A 1 93 ? 11.028 -15.449 3.080 1.00 15.08 94 ASP A N 1
ATOM 729 C CA . ASP A 1 93 ? 10.014 -14.385 3.033 1.00 14.91 94 ASP A CA 1
ATOM 730 C C . ASP A 1 93 ? 9.022 -14.584 4.177 1.00 14.98 94 ASP A C 1
ATOM 731 O O . ASP A 1 93 ? 8.039 -15.298 4.003 1.00 15.10 94 ASP A O 1
ATOM 736 N N . TYR A 1 94 ? 9.320 -13.987 5.330 1.00 13.36 95 TYR A N 1
ATOM 737 C CA . TYR A 1 94 ? 8.422 -14.132 6.483 1.00 13.97 95 TYR A CA 1
ATOM 738 C C . TYR A 1 94 ? 7.063 -13.484 6.263 1.00 13.07 95 TYR A C 1
ATOM 739 O O . TYR A 1 94 ? 6.087 -13.827 6.985 1.00 14.26 95 TYR A O 1
ATOM 748 N N . TYR A 1 95 ? 6.958 -12.493 5.362 1.00 14.33 96 TYR A N 1
ATOM 749 C CA . TYR A 1 95 ? 5.660 -11.858 5.114 1.00 14.80 96 TYR A CA 1
ATOM 750 C C . TYR A 1 95 ? 4.770 -12.908 4.421 1.00 16.01 96 TYR A C 1
ATOM 751 O O . TYR A 1 95 ? 3.663 -13.235 4.873 1.00 15.74 96 TYR A O 1
ATOM 760 N N . ILE A 1 96 ? 5.270 -13.481 3.326 1.00 15.12 97 ILE A N 1
ATOM 761 C CA . ILE A 1 96 ? 4.488 -14.444 2.598 1.00 16.15 97 ILE A CA 1
ATOM 762 C C . ILE A 1 96 ? 4.181 -15.667 3.434 1.00 15.61 97 ILE A C 1
ATOM 763 O O . ILE A 1 96 ? 3.082 -16.221 3.313 1.00 14.84 97 ILE A O 1
ATOM 768 N N . PHE A 1 97 ? 5.134 -16.095 4.251 1.00 14.29 98 PHE A N 1
ATOM 769 C CA . PHE A 1 97 ? 4.939 -17.203 5.204 1.00 14.35 98 PHE A CA 1
ATOM 770 C C . PHE A 1 97 ? 3.684 -16.928 6.054 1.00 14.75 98 PHE A C 1
ATOM 771 O O . PHE A 1 97 ? 2.801 -17.780 6.197 1.00 16.34 98 PHE A O 1
ATOM 779 N N . GLY A 1 98 ? 3.617 -15.734 6.586 1.00 13.19 99 GLY A N 1
ATOM 780 C CA . GLY A 1 98 ? 2.498 -15.393 7.469 1.00 13.85 99 GLY A CA 1
ATOM 781 C C . GLY A 1 98 ? 1.199 -15.261 6.682 1.00 14.46 99 GLY A C 1
ATOM 782 O O . GLY A 1 98 ? 0.139 -15.651 7.188 1.00 14.45 99 GLY A O 1
ATOM 783 N N . GLN A 1 99 ? 1.245 -14.681 5.499 1.00 13.33 100 GLN A N 1
ATOM 784 C CA . GLN A 1 99 ? 0.043 -14.597 4.677 1.00 13.73 100 GLN A CA 1
ATOM 785 C C . GLN A 1 99 ? -0.490 -16.009 4.390 1.00 14.94 100 GLN A C 1
ATOM 786 O O . GLN A 1 99 ? -1.694 -16.289 4.501 1.00 14.99 100 GLN A O 1
ATOM 792 N N . ASN A 1 100 ? 0.393 -16.867 3.931 1.00 14.70 101 ASN A N 1
ATOM 793 C CA . ASN A 1 100 ? -0.015 -18.221 3.568 1.00 14.98 101 ASN A CA 1
ATOM 794 C C . ASN A 1 100 ? -0.560 -18.987 4.752 1.00 16.52 101 ASN A C 1
ATOM 795 O O . ASN A 1 100 ? -1.488 -19.807 4.610 1.00 17.32 101 ASN A O 1
ATOM 800 N N . TYR A 1 101 ? 0.039 -18.742 5.910 1.00 14.10 102 TYR A N 1
ATOM 801 C CA . TYR A 1 101 ? -0.363 -19.472 7.117 1.00 15.04 102 TYR A CA 1
ATOM 802 C C . TYR A 1 101 ? -1.800 -19.106 7.504 1.00 14.35 102 TYR A C 1
ATOM 803 O O . TYR A 1 101 ? -2.609 -19.991 7.830 1.00 15.56 102 TYR A O 1
ATOM 812 N N . ILE A 1 102 ? -2.111 -17.824 7.510 1.00 13.52 103 ILE A N 1
ATOM 813 C CA . ILE A 1 102 ? -3.462 -17.390 7.915 1.00 13.80 103 ILE A CA 1
ATOM 814 C C . ILE A 1 102 ? -4.531 -17.529 6.856 1.00 15.17 103 ILE A C 1
ATOM 815 O O . ILE A 1 102 ? -5.729 -17.667 7.194 1.00 13.85 103 ILE A O 1
ATOM 820 N N . ARG A 1 103 ? -4.155 -17.463 5.568 1.00 14.85 104 ARG A N 1
ATOM 821 C CA . ARG A 1 103 ? -5.166 -17.415 4.488 1.00 15.49 104 ARG A CA 1
ATOM 822 C C . ARG A 1 103 ? -6.243 -18.496 4.589 1.00 15.60 104 ARG A C 1
ATOM 823 O O . ARG A 1 103 ? -7.400 -18.160 4.422 1.00 15.63 104 ARG A O 1
ATOM 831 N N . PRO A 1 104 ? -5.888 -19.741 4.884 1.00 16.73 105 PRO A N 1
ATOM 832 C CA . PRO A 1 104 ? -6.920 -20.794 4.952 1.00 16.83 105 PRO A CA 1
ATOM 833 C C . PRO A 1 104 ? -7.891 -20.648 6.116 1.00 15.93 105 PRO A C 1
ATOM 834 O O . PRO A 1 104 ? -8.881 -21.362 6.143 1.00 17.07 105 PRO A O 1
ATOM 838 N N . LEU A 1 105 ? -7.589 -19.776 7.073 1.00 14.45 106 LEU A N 1
ATOM 839 C CA . LEU A 1 105 ? -8.472 -19.605 8.241 1.00 14.01 106 LEU A CA 1
ATOM 840 C C . LEU A 1 105 ? -9.538 -18.585 7.994 1.00 13.96 106 LEU A C 1
ATOM 841 O O . LEU A 1 105 ? -10.553 -18.525 8.756 1.00 14.69 106 LEU A O 1
ATOM 846 N N . ILE A 1 106 ? -9.367 -17.757 6.957 1.00 13.94 107 ILE A N 1
ATOM 847 C CA . ILE A 1 106 ? -10.363 -16.750 6.664 1.00 14.29 107 ILE A CA 1
ATOM 848 C C . ILE A 1 106 ? -11.390 -17.273 5.676 1.00 14.50 107 ILE A C 1
ATOM 849 O O . ILE A 1 106 ? -11.027 -17.722 4.583 1.00 15.71 107 ILE A O 1
ATOM 854 N N . ASP A 1 107 ? -12.674 -17.202 6.049 1.00 14.33 108 ASP A N 1
ATOM 855 C CA . ASP A 1 107 ? -13.730 -17.584 5.074 1.00 14.52 108 ASP A CA 1
ATOM 856 C C . ASP A 1 107 ? -14.007 -16.340 4.262 1.00 14.12 108 ASP A C 1
ATOM 857 O O . ASP A 1 107 ? -14.828 -15.486 4.616 1.00 15.78 108 ASP A O 1
ATOM 862 N N . PHE A 1 108 ? -13.242 -16.190 3.160 1.00 15.55 109 PHE A N 1
ATOM 863 C CA . PHE A 1 108 ? -13.359 -15.014 2.316 1.00 15.57 109 PHE A CA 1
ATOM 864 C C . PHE A 1 108 ? -14.827 -14.894 1.810 1.00 15.96 109 PHE A C 1
ATOM 865 O O . PHE A 1 108 ? -15.317 -13.796 1.625 1.00 16.13 109 PHE A O 1
ATOM 873 N N . GLY A 1 109 ? -15.362 -16.055 1.490 1.00 16.01 110 GLY A N 1
ATOM 874 C CA . GLY A 1 109 ? -16.749 -16.150 1.067 1.00 16.55 110 GLY A CA 1
ATOM 875 C C . GLY A 1 109 ? -17.708 -15.422 1.986 1.00 17.48 110 GLY A C 1
ATOM 876 O O . GLY A 1 109 ? -18.790 -14.996 1.543 1.00 16.67 110 GLY A O 1
ATOM 877 N N . ASN A 1 110 ? -17.384 -15.304 3.269 1.00 16.23 111 ASN A N 1
ATOM 878 C CA . ASN A 1 110 ? -18.274 -14.651 4.193 1.00 16.02 111 ASN A CA 1
ATOM 879 C C . ASN A 1 110 ? -17.553 -13.516 4.919 1.00 17.48 111 ASN A C 1
ATOM 880 O O . ASN A 1 110 ? -17.828 -13.245 6.080 1.00 16.82 111 ASN A O 1
ATOM 885 N N . SER A 1 111 ? -16.614 -12.922 4.196 1.00 17.21 112 SER A N 1
ATOM 886 C CA . SER A 1 111 ? -15.869 -11.815 4.767 1.00 18.72 112 SER A CA 1
ATOM 887 C C . SER A 1 111 ? -16.214 -10.507 3.963 1.00 17.63 112 SER A C 1
ATOM 888 O O . SER A 1 111 ? -16.710 -10.531 2.810 1.00 18.11 112 SER A O 1
ATOM 891 N N . PHE A 1 112 ? -16.041 -9.368 4.583 1.00 16.58 113 PHE A N 1
ATOM 892 C CA . PHE A 1 112 ? -16.484 -8.102 4.023 1.00 16.55 113 PHE A CA 1
ATOM 893 C C . PHE A 1 112 ? -15.532 -6.950 4.267 1.00 17.27 113 PHE A C 1
ATOM 894 O O . PHE A 1 112 ? -14.942 -6.886 5.341 1.00 16.75 113 PHE A O 1
ATOM 902 N N . VAL A 1 113 ? -15.414 -6.047 3.298 1.00 16.97 114 VAL A N 1
ATOM 903 C CA . VAL A 1 113 ? -14.637 -4.800 3.470 1.00 18.11 114 VAL A CA 1
ATOM 904 C C . VAL A 1 113 ? -15.577 -3.621 3.399 1.00 19.56 114 VAL A C 1
ATOM 905 O O . VAL A 1 113 ? -16.428 -3.553 2.453 1.00 20.16 114 VAL A O 1
ATOM 909 N N . GLY A 1 114 ? -15.494 -2.720 4.382 1.00 17.41 115 GLY A N 1
ATOM 910 C CA . GLY A 1 114 ? -16.287 -1.508 4.400 1.00 19.90 115 GLY A CA 1
ATOM 911 C C . GLY A 1 114 ? -15.513 -0.347 3.838 1.00 21.05 115 GLY A C 1
ATOM 912 O O . GLY A 1 114 ? -14.330 -0.133 4.188 1.00 18.26 115 GLY A O 1
ATOM 913 N N . ASN A 1 115 ? -16.169 0.361 2.913 1.00 21.05 116 ASN A N 1
ATOM 914 C CA . ASN A 1 115 ? -15.652 1.572 2.280 1.00 21.55 116 ASN A CA 1
ATOM 915 C C . ASN A 1 115 ? -14.347 1.389 1.563 1.00 20.98 116 ASN A C 1
ATOM 916 O O . ASN A 1 115 ? -13.404 2.119 1.828 1.00 20.15 116 ASN A O 1
ATOM 921 N N . LEU A 1 116 ? -14.289 0.434 0.644 1.00 22.26 117 LEU A N 1
ATOM 922 C CA . LEU A 1 116 ? -13.031 0.152 -0.073 1.00 23.31 117 LEU A CA 1
ATOM 923 C C . LEU A 1 116 ? -12.419 1.357 -0.670 1.00 23.37 117 LEU A C 1
ATOM 924 O O . LEU A 1 116 ? -11.180 1.528 -0.656 1.00 23.36 117 LEU A O 1
ATOM 929 N N . SER A 1 117 ? -13.274 2.197 -1.267 1.00 24.04 118 SER A N 1
ATOM 930 C CA . SER A 1 117 ? -12.764 3.346 -1.980 1.00 24.94 118 SER A CA 1
ATOM 931 C C . SER A 1 117 ? -11.940 4.236 -1.064 1.00 23.82 118 SER A C 1
ATOM 932 O O . SER A 1 117 ? -11.012 4.879 -1.516 1.00 23.84 118 SER A O 1
ATOM 935 N N . LEU A 1 118 ? -12.284 4.288 0.223 1.00 22.39 119 LEU A N 1
ATOM 936 C CA . LEU A 1 118 ? -11.462 5.081 1.150 1.00 21.11 119 LEU A CA 1
ATOM 937 C C . LEU A 1 118 ? -10.017 4.587 1.316 1.00 20.50 119 LEU A C 1
ATOM 938 O O . LEU A 1 118 ? -9.108 5.392 1.564 1.00 20.09 119 LEU A O 1
ATOM 943 N N . PHE A 1 119 ? -9.778 3.283 1.182 1.00 18.57 120 PHE A N 1
ATOM 944 C CA . PHE A 1 119 ? -8.405 2.805 1.275 1.00 18.55 120 PHE A CA 1
ATOM 945 C C . PHE A 1 119 ? -7.629 3.350 0.090 1.00 19.18 120 PHE A C 1
ATOM 946 O O . PHE A 1 119 ? -6.456 3.628 0.192 1.00 18.99 120 PHE A O 1
ATOM 954 N N . LYS A 1 120 ? -8.293 3.513 -1.044 1.00 19.77 121 LYS A N 1
ATOM 955 C CA . LYS A 1 120 ? -7.613 4.153 -2.171 1.00 21.72 121 LYS A CA 1
ATOM 956 C C . LYS A 1 120 ? -7.274 5.623 -1.876 1.00 21.34 121 LYS A C 1
ATOM 957 O O . LYS A 1 120 ? -6.196 6.099 -2.232 1.00 21.86 121 LYS A O 1
ATOM 963 N N . ASP A 1 121 ? -8.188 6.316 -1.231 1.00 20.89 122 ASP A N 1
ATOM 964 C CA . ASP A 1 121 ? -7.953 7.689 -0.838 1.00 22.29 122 ASP A CA 1
ATOM 965 C C . ASP A 1 121 ? -6.784 7.732 0.143 1.00 21.70 122 ASP A C 1
ATOM 966 O O . ASP A 1 121 ? -6.016 8.656 0.113 1.00 21.56 122 ASP A O 1
ATOM 971 N N . ILE A 1 122 ? -6.637 6.706 0.985 1.00 19.15 123 ILE A N 1
ATOM 972 C CA . ILE A 1 122 ? -5.533 6.628 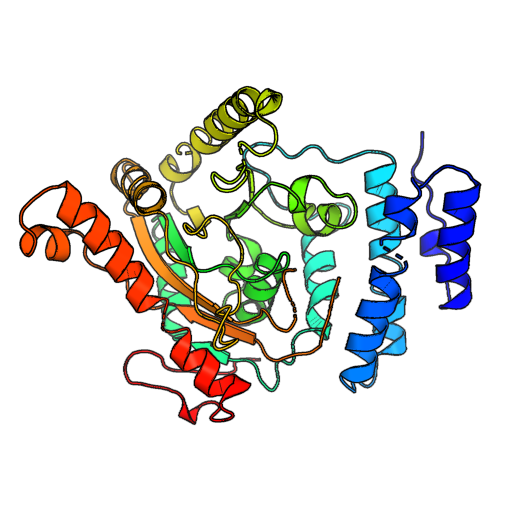1.942 1.00 18.93 123 ILE A CA 1
ATOM 973 C C . ILE A 1 122 ? -4.247 6.448 1.190 1.00 19.83 123 ILE A C 1
ATOM 974 O O . ILE A 1 122 ? -3.234 7.025 1.556 1.00 20.02 123 ILE A O 1
ATOM 979 N N . GLU A 1 123 ? -4.307 5.698 0.096 1.00 19.51 124 GLU A N 1
ATOM 980 C CA . GLU A 1 123 ? -3.054 5.533 -0.692 1.00 20.39 124 GLU A CA 1
ATOM 981 C C . GLU A 1 123 ? -2.649 6.819 -1.402 1.00 21.71 124 GLU A C 1
ATOM 982 O O . GLU A 1 123 ? -1.475 7.147 -1.464 1.00 21.58 124 GLU A O 1
ATOM 988 N N . GLU A 1 124 ? -3.633 7.574 -1.826 1.00 22.50 125 GLU A N 1
ATOM 989 C CA . GLU A 1 124 ? -3.348 8.805 -2.557 1.00 25.39 125 GLU A CA 1
ATOM 990 C C . GLU A 1 124 ? -2.763 9.833 -1.608 1.00 25.02 125 GLU A C 1
ATOM 991 O O . GLU A 1 124 ? -1.886 10.610 -1.985 1.00 26.70 125 GLU A O 1
ATOM 997 N N . LYS A 1 125 ? -3.184 9.808 -0.348 1.00 23.97 126 LYS A N 1
ATOM 998 C CA . LYS A 1 125 ? -2.575 10.723 0.618 1.00 22.77 126 LYS A CA 1
ATOM 999 C C . LYS A 1 125 ? -1.162 10.345 0.872 1.00 22.06 126 LYS A C 1
ATOM 1000 O O . LYS A 1 125 ? -0.299 11.219 0.979 1.00 22.12 126 LYS A O 1
ATOM 1006 N N . LEU A 1 126 ? -0.878 9.050 0.969 1.00 19.39 127 LEU A N 1
ATOM 1007 C CA . LEU A 1 126 ? 0.503 8.628 1.170 1.00 20.49 127 LEU A CA 1
ATOM 1008 C C . LEU A 1 126 ? 1.340 8.950 -0.073 1.00 21.74 127 LEU A C 1
ATOM 1009 O O . LEU A 1 126 ? 2.518 9.301 0.039 1.00 22.18 127 LEU A O 1
ATOM 1014 N N . GLN A 1 127 ? 0.737 8.827 -1.251 1.00 23.94 128 GLN A N 1
ATOM 1015 C CA . GLN A 1 127 ? 1.471 9.165 -2.495 1.00 26.22 128 GLN A CA 1
ATOM 1016 C C . GLN A 1 127 ? 1.872 10.654 -2.456 1.00 25.83 128 GLN A C 1
ATOM 1017 O O . GLN A 1 127 ? 2.953 11.023 -2.908 1.00 28.00 128 GLN A O 1
ATOM 1023 N N . GLN A 1 128 ? 1.024 11.494 -1.867 1.00 25.00 129 GLN A N 1
ATOM 1024 C CA . GLN A 1 128 ? 1.296 12.929 -1.699 1.00 24.77 129 GLN A CA 1
ATOM 1025 C C . GLN A 1 128 ? 2.353 13.191 -0.621 1.00 24.35 129 GLN A C 1
ATOM 1026 O O . GLN A 1 128 ? 2.721 14.342 -0.387 1.00 24.09 129 GLN A O 1
ATOM 1032 N N . GLY A 1 129 ? 2.840 12.145 0.048 1.00 21.64 130 GLY A N 1
ATOM 1033 C CA . GLY A 1 129 ? 3.775 12.315 1.150 1.00 20.37 130 GLY A CA 1
ATOM 1034 C C . GLY A 1 129 ? 3.184 12.517 2.546 1.00 19.83 130 GLY A C 1
ATOM 1035 O O . GLY A 1 129 ? 3.906 12.733 3.492 1.00 19.74 130 GLY A O 1
ATOM 1036 N N . HIS A 1 130 ? 1.868 12.444 2.678 1.00 18.38 131 HIS A N 1
ATOM 1037 C CA . HIS A 1 130 ? 1.289 12.614 3.981 1.00 19.25 131 HIS A CA 1
ATOM 1038 C C . HIS A 1 130 ? 1.514 11.356 4.842 1.00 18.28 131 HIS A C 1
ATOM 1039 O O . HIS A 1 130 ? 1.856 10.299 4.323 1.00 19.30 131 HIS A O 1
ATOM 1046 N N . ASN A 1 131 ? 1.279 11.518 6.133 1.00 17.86 132 ASN A N 1
ATOM 1047 C CA . ASN A 1 131 ? 1.290 10.368 7.068 1.00 17.26 132 ASN A CA 1
ATOM 1048 C C . ASN A 1 131 ? -0.151 10.000 7.363 1.00 18.78 132 ASN A C 1
ATOM 1049 O O . ASN A 1 131 ? -1.029 10.881 7.423 1.00 17.88 132 ASN A O 1
ATOM 1054 N N . VAL A 1 132 ? -0.394 8.703 7.563 1.00 16.37 133 VAL A N 1
ATOM 1055 C CA . VAL A 1 132 ? -1.747 8.266 7.870 1.00 16.58 133 VAL A CA 1
ATOM 1056 C C . VAL A 1 132 ? -1.673 7.286 9.029 1.00 16.82 133 VAL A C 1
ATOM 1057 O O . VAL A 1 132 ? -0.892 6.331 9.004 1.00 17.05 133 VAL A O 1
ATOM 1061 N N . VAL A 1 133 ? -2.483 7.533 10.054 1.00 17.49 134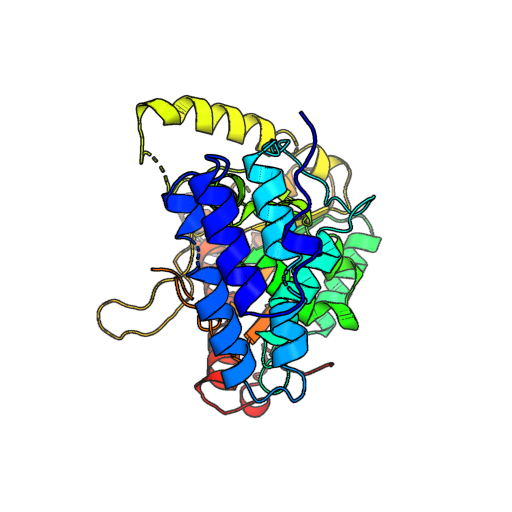 VAL A N 1
ATOM 1062 C CA . VAL A 1 133 ? -2.579 6.578 11.189 1.00 15.73 134 VAL A CA 1
ATOM 1063 C C . VAL A 1 133 ? -3.961 5.947 11.172 1.00 16.32 134 VAL A C 1
ATOM 1064 O O . VAL A 1 133 ? -4.959 6.672 11.078 1.00 16.36 134 VAL A O 1
ATOM 1068 N N . LEU A 1 134 ? -4.020 4.614 11.266 1.00 14.12 135 LEU A N 1
ATOM 1069 C CA . LEU A 1 134 ? -5.311 3.915 11.353 1.00 13.50 135 LEU A CA 1
ATOM 1070 C C . LEU A 1 134 ? -5.540 3.686 12.847 1.00 14.58 135 LEU A C 1
ATOM 1071 O O . LEU A 1 134 ? -4.760 2.975 13.501 1.00 15.12 135 LEU A O 1
ATOM 1076 N N . ILE A 1 135 ? -6.621 4.309 13.387 1.00 13.99 136 ILE A N 1
ATOM 1077 C CA . ILE A 1 135 ? -6.948 4.187 14.809 1.00 13.75 136 ILE A CA 1
ATOM 1078 C C . ILE A 1 135 ? -7.952 3.038 14.885 1.00 14.46 136 ILE A C 1
ATOM 1079 O O . ILE A 1 135 ? -9.075 3.168 14.415 1.00 13.54 136 ILE A O 1
ATOM 1084 N N . SER A 1 136 ? -7.540 1.912 15.409 1.00 13.21 137 SER A N 1
ATOM 1085 C CA . SER A 1 136 ? -8.305 0.666 15.242 1.00 13.51 137 SER A CA 1
ATOM 1086 C C . SER A 1 136 ? -8.659 -0.046 16.540 1.00 14.37 137 SER A C 1
ATOM 1087 O O . SER A 1 136 ? -7.984 0.184 17.586 1.00 15.17 137 SER A O 1
ATOM 1090 N N . ASN A 1 137 ? -9.668 -0.913 16.508 1.00 13.07 138 ASN A N 1
ATOM 1091 C CA . ASN A 1 137 ? -9.713 -1.902 17.557 1.00 14.44 138 ASN A CA 1
ATOM 1092 C C . ASN A 1 137 ? -8.762 -3.092 17.277 1.00 14.47 138 ASN A C 1
ATOM 1093 O O . ASN A 1 137 ? -8.101 -3.160 16.199 1.00 14.31 138 ASN A O 1
ATOM 1098 N N . HIS A 1 138 ? -8.653 -4.049 18.200 1.00 13.85 139 HIS A N 1
ATOM 1099 C CA . HIS A 1 138 ? -7.711 -5.133 18.045 1.00 14.50 139 HIS A CA 1
ATOM 1100 C C . HIS A 1 138 ? -8.433 -6.330 18.619 1.00 13.61 139 HIS A C 1
ATOM 1101 O O . HIS A 1 138 ? -9.070 -6.217 19.674 1.00 13.60 139 HIS A O 1
ATOM 1108 N N . GLN A 1 139 ? -8.388 -7.450 17.899 1.00 14.02 140 GLN A N 1
ATOM 1109 C CA . GLN A 1 139 ? -9.092 -8.642 18.359 1.00 13.55 140 GLN A CA 1
ATOM 1110 C C . GLN A 1 139 ? -8.261 -9.876 18.490 1.00 14.44 140 GLN A C 1
ATOM 1111 O O . GLN A 1 139 ? -8.564 -10.703 19.350 1.00 15.96 140 GLN A O 1
ATOM 1117 N N . THR A 1 140 ? -7.245 -10.078 17.637 1.00 13.77 141 THR A N 1
ATOM 1118 C CA . THR A 1 140 ? -6.444 -11.296 17.706 1.00 14.25 141 THR A CA 1
ATOM 1119 C C . THR A 1 140 ? -4.961 -10.988 17.470 1.00 16.28 141 THR A C 1
ATOM 1120 O O . THR A 1 140 ? -4.633 -9.918 16.973 1.00 14.68 141 THR A O 1
ATOM 1124 N N . GLU A 1 141 ? -4.119 -11.957 17.865 1.00 17.20 142 GLU A N 1
ATOM 1125 C CA . GLU A 1 141 ? -2.679 -11.801 17.646 1.00 19.99 142 GLU A CA 1
ATOM 1126 C C . GLU A 1 141 ? -2.377 -11.801 16.178 1.00 18.65 142 GLU A C 1
ATOM 1127 O O . GLU A 1 141 ? -1.319 -11.300 15.788 1.00 19.96 142 GLU A O 1
ATOM 1133 N N . ALA A 1 142 ? -3.328 -12.262 15.359 1.00 16.83 143 ALA A N 1
ATOM 1134 C CA . ALA A 1 142 ? -3.154 -12.320 13.897 1.00 16.87 143 ALA A CA 1
ATOM 1135 C C . ALA A 1 142 ? -3.705 -11.106 13.146 1.00 15.56 143 ALA A C 1
ATOM 1136 O O . ALA A 1 142 ? -3.758 -11.092 11.914 1.00 15.24 143 ALA A O 1
ATOM 1138 N N . ASP A 1 143 ? -4.126 -10.065 13.860 1.00 15.36 144 ASP A N 1
ATOM 1139 C CA . ASP A 1 143 ? -4.731 -8.910 13.160 1.00 15.25 144 ASP A CA 1
ATOM 1140 C C . ASP A 1 143 ? -3.962 -8.391 11.955 1.00 15.52 144 ASP A C 1
ATOM 1141 O O . ASP A 1 143 ? -4.524 -8.087 10.932 1.00 14.63 144 ASP A O 1
ATOM 1146 N N . PRO A 1 144 ? -2.654 -8.222 12.109 1.00 14.67 145 PRO A N 1
ATOM 1147 C CA . PRO A 1 144 ? -1.925 -7.634 10.976 1.00 15.63 145 PRO A CA 1
ATOM 1148 C C . PRO A 1 144 ? -2.083 -8.507 9.710 1.00 15.85 145 PRO A C 1
ATOM 1149 O O . PRO A 1 144 ? -2.215 -8.012 8.576 1.00 16.96 145 PRO A O 1
ATOM 1153 N N . ALA A 1 145 ? -2.018 -9.827 9.894 1.00 16.28 146 ALA A N 1
ATOM 1154 C CA . ALA A 1 145 ? -2.116 -10.683 8.723 1.00 17.03 146 ALA A CA 1
ATOM 1155 C C . ALA A 1 145 ? -3.510 -10.652 8.181 1.00 16.87 146 ALA A C 1
ATOM 1156 O O . ALA A 1 145 ? -3.742 -10.721 6.994 1.00 17.50 146 ALA A O 1
ATOM 1158 N N . ILE A 1 146 ? -4.481 -10.595 9.089 1.00 15.90 147 ILE A N 1
ATOM 1159 C CA . ILE A 1 146 ? -5.845 -10.601 8.614 1.00 16.14 147 ILE A CA 1
ATOM 1160 C C . ILE A 1 146 ? -6.119 -9.309 7.861 1.00 15.87 147 ILE A C 1
ATOM 1161 O O . ILE A 1 146 ? -6.732 -9.296 6.789 1.00 15.70 147 ILE A O 1
ATOM 1166 N N . ILE A 1 147 ? -5.666 -8.179 8.388 1.00 15.82 148 ILE A N 1
ATOM 1167 C CA . ILE A 1 147 ? -5.804 -6.922 7.656 1.00 15.32 148 ILE A CA 1
ATOM 1168 C C . ILE A 1 147 ? -5.144 -6.992 6.258 1.00 14.45 148 ILE A C 1
ATOM 1169 O O . ILE A 1 147 ? -5.695 -6.683 5.220 1.00 16.25 148 ILE A O 1
ATOM 1174 N N . SER A 1 148 ? -3.929 -7.466 6.247 1.00 14.65 149 SER A N 1
ATOM 1175 C CA . SER A 1 148 ? -3.237 -7.556 5.027 1.00 15.96 149 SER A CA 1
ATOM 1176 C C . SER A 1 148 ? -3.891 -8.489 4.004 1.00 16.33 149 SER A C 1
ATOM 1177 O O . SER A 1 148 ? -3.910 -8.240 2.776 1.00 17.73 149 SER A O 1
ATOM 1180 N N . LEU A 1 149 ? -4.359 -9.634 4.479 1.00 16.45 150 LEU A N 1
ATOM 1181 C CA . LEU A 1 149 ? -5.025 -10.571 3.543 1.00 16.29 150 LEU A CA 1
ATOM 1182 C C . LEU A 1 149 ? -6.311 -10.023 2.943 1.00 17.51 150 LEU A C 1
ATOM 1183 O O . LEU A 1 149 ? -6.625 -10.275 1.779 1.00 17.03 150 LEU A O 1
ATOM 1188 N N . LEU A 1 150 ? -7.077 -9.290 3.756 1.00 18.09 151 LEU A N 1
ATOM 1189 C CA . LEU A 1 150 ? -8.357 -8.758 3.258 1.00 17.92 151 LEU A CA 1
ATOM 1190 C C . LEU A 1 150 ? -8.123 -7.646 2.228 1.00 19.60 151 LEU A C 1
ATOM 1191 O O . LEU A 1 150 ? -8.958 -7.385 1.386 1.00 21.83 151 LEU A O 1
ATOM 1196 N N . LEU A 1 151 ? -6.934 -7.034 2.246 1.00 17.76 152 LEU A N 1
ATOM 1197 C CA . LEU A 1 151 ? -6.697 -5.901 1.359 1.00 18.21 152 LEU A CA 1
ATOM 1198 C C . LEU A 1 151 ? -5.629 -6.226 0.286 1.00 19.04 152 LEU A C 1
ATOM 1199 O O . LEU A 1 151 ? -5.300 -5.382 -0.546 1.00 19.57 152 LEU A O 1
ATOM 1204 N N . GLU A 1 152 ? -5.138 -7.458 0.280 1.00 20.07 153 GLU A N 1
ATOM 1205 C CA . GLU A 1 152 ? -3.984 -7.832 -0.563 1.00 22.19 153 GLU A CA 1
ATOM 1206 C C . GLU A 1 152 ? -4.296 -7.639 -2.073 1.00 22.21 153 GLU A C 1
ATOM 1207 O O . GLU A 1 152 ? -3.440 -7.176 -2.863 1.00 22.57 153 GLU A O 1
ATOM 1213 N N . LYS A 1 153 ? -5.535 -7.904 -2.457 1.00 23.28 154 LYS A N 1
ATOM 1214 C CA . LYS A 1 153 ? -5.904 -7.776 -3.861 1.00 24.95 154 LYS A CA 1
ATOM 1215 C C . LYS A 1 153 ? -6.110 -6.345 -4.316 1.00 24.73 154 LYS A C 1
ATOM 1216 O O . LYS A 1 153 ? -5.640 -5.957 -5.372 1.00 25.94 154 LYS A O 1
ATOM 1222 N N . THR A 1 154 ? -6.841 -5.579 -3.525 1.00 24.00 155 THR A N 1
ATOM 1223 C CA . THR A 1 154 ? -7.190 -4.224 -3.910 1.00 23.95 155 THR A CA 1
ATOM 1224 C C . THR A 1 154 ? -6.173 -3.170 -3.534 1.00 22.37 155 THR A C 1
ATOM 1225 O O . THR A 1 154 ? -6.033 -2.158 -4.218 1.00 23.18 155 THR A O 1
ATOM 1229 N N . ASN A 1 155 ? -5.486 -3.396 -2.404 1.00 19.64 156 ASN A N 1
ATOM 1230 C CA . ASN A 1 155 ? -4.547 -2.444 -1.902 1.00 19.71 156 ASN A CA 1
ATOM 1231 C C . ASN A 1 155 ? -3.262 -3.093 -1.417 1.00 19.04 156 ASN A C 1
ATOM 1232 O O . ASN A 1 155 ? -2.951 -3.028 -0.226 1.00 17.39 156 ASN A O 1
ATOM 1237 N N . PRO A 1 156 ? -2.496 -3.736 -2.310 1.00 18.77 157 PRO A N 1
ATOM 1238 C CA . PRO A 1 156 ? -1.261 -4.377 -1.897 1.00 18.95 157 PRO A CA 1
ATOM 1239 C C . PRO A 1 156 ? -0.277 -3.436 -1.169 1.00 18.50 157 PRO A C 1
ATOM 1240 O O . PRO A 1 156 ? 0.481 -3.922 -0.309 1.00 17.62 157 PRO A O 1
ATOM 1244 N N . TYR A 1 157 ? -0.259 -2.134 -1.490 1.00 17.94 158 TYR A N 1
ATOM 1245 C CA . TYR A 1 157 ? 0.652 -1.237 -0.839 1.00 18.13 158 TYR A CA 1
ATOM 1246 C C . TYR A 1 157 ? 0.317 -1.241 0.670 1.00 16.82 158 TYR A C 1
ATOM 1247 O O . TYR A 1 157 ? 1.160 -1.403 1.518 1.00 17.32 158 TYR A O 1
ATOM 1256 N N . ILE A 1 158 ? -0.964 -1.084 0.999 1.00 15.60 159 ILE A N 1
ATOM 1257 C CA . ILE A 1 158 ? -1.311 -1.077 2.403 1.00 15.69 159 ILE A CA 1
ATOM 1258 C C . ILE A 1 158 ? -0.995 -2.417 3.011 1.00 15.34 159 I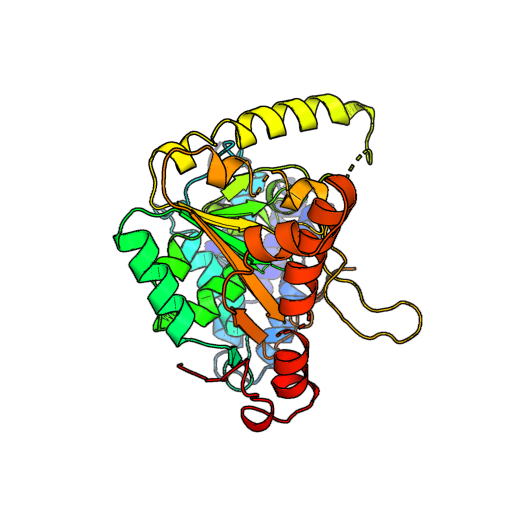LE A C 1
ATOM 1259 O O . ILE A 1 158 ? -0.519 -2.515 4.108 1.00 15.24 159 ILE A O 1
ATOM 1264 N N . ALA A 1 159 ? -1.361 -3.488 2.320 1.00 14.50 160 ALA A N 1
ATOM 1265 C CA . ALA A 1 159 ? -1.187 -4.809 2.880 1.00 15.37 160 ALA A CA 1
ATOM 1266 C C . ALA A 1 159 ? 0.286 -5.064 3.221 1.00 17.25 160 ALA A C 1
ATOM 1267 O O . ALA A 1 159 ? 0.582 -5.699 4.244 1.00 17.38 160 ALA A O 1
ATOM 1269 N N . GLU A 1 160 ? 1.214 -4.584 2.384 1.00 17.60 161 GLU A N 1
ATOM 1270 C CA . GLU A 1 160 ? 2.620 -4.869 2.717 1.00 18.36 161 GLU A CA 1
ATOM 1271 C C . GLU A 1 160 ? 3.349 -3.811 3.507 1.00 18.94 161 GLU A C 1
ATOM 1272 O O . GLU A 1 160 ? 4.360 -4.167 4.121 1.00 21.28 161 GLU A O 1
ATOM 1278 N N . ASN A 1 161 ? 2.909 -2.549 3.487 1.00 16.33 162 ASN A N 1
ATOM 1279 C CA . ASN A 1 161 ? 3.700 -1.487 4.101 1.00 16.56 162 ASN A CA 1
ATOM 1280 C C . ASN A 1 161 ? 3.186 -0.896 5.399 1.00 16.59 162 ASN A C 1
ATOM 1281 O O . ASN A 1 161 ? 3.861 -0.099 6.028 1.00 15.30 162 ASN A O 1
ATOM 1286 N N . THR A 1 162 ? 1.974 -1.279 5.799 1.00 14.36 163 THR A N 1
ATOM 1287 C CA . THR A 1 162 ? 1.472 -0.790 7.084 1.00 14.93 163 THR A CA 1
ATOM 1288 C C . THR A 1 162 ? 2.435 -1.128 8.198 1.00 14.47 163 THR A C 1
ATOM 1289 O O . THR A 1 162 ? 2.930 -2.224 8.259 1.00 14.78 163 THR A O 1
ATOM 1293 N N . ILE A 1 163 ? 2.679 -0.171 9.094 1.00 12.79 164 ILE A N 1
ATOM 1294 C CA . ILE A 1 163 ? 3.534 -0.370 10.253 1.00 13.65 164 ILE A CA 1
ATOM 1295 C C . ILE A 1 163 ? 2.607 -0.571 11.463 1.00 13.94 164 ILE A C 1
ATOM 1296 O O . ILE A 1 163 ? 1.860 0.350 11.789 1.00 14.15 164 ILE A O 1
ATOM 1301 N N . PHE A 1 164 ? 2.680 -1.757 12.070 1.00 13.45 165 PHE A N 1
ATOM 1302 C CA . PHE A 1 164 ? 1.803 -2.031 13.210 1.00 13.59 165 PHE A CA 1
ATOM 1303 C C . PHE A 1 164 ? 2.499 -1.732 14.510 1.00 15.03 165 PHE A C 1
ATOM 1304 O O . PHE A 1 164 ? 3.637 -2.207 14.777 1.00 14.00 165 PHE A O 1
ATOM 1312 N N . VAL A 1 165 ? 1.800 -0.990 15.383 1.00 14.66 166 VAL A N 1
ATOM 1313 C CA . VAL A 1 165 ? 2.303 -0.828 16.717 1.00 14.69 166 VAL A CA 1
ATOM 1314 C C . VAL A 1 165 ? 1.923 -2.111 17.496 1.00 15.40 166 VAL A C 1
ATOM 1315 O O . VAL A 1 165 ? 0.751 -2.431 17.623 1.00 16.19 166 VAL A O 1
ATOM 1319 N N . ALA A 1 166 ? 2.917 -2.819 18.020 1.00 15.93 167 ALA A N 1
ATOM 1320 C CA . ALA A 1 166 ? 2.672 -4.128 18.619 1.00 16.16 167 ALA A CA 1
ATOM 1321 C C . ALA A 1 166 ? 3.738 -4.430 19.618 1.00 15.35 167 ALA A C 1
ATOM 1322 O O . ALA A 1 166 ? 4.826 -3.841 19.626 1.00 16.78 167 ALA A O 1
ATOM 1324 N N . GLY A 1 167 ? 3.453 -5.388 20.482 1.00 15.98 168 GLY A N 1
ATOM 1325 C CA . GLY A 1 167 ? 4.451 -5.700 21.478 1.00 15.76 168 GLY A CA 1
ATOM 1326 C C . GLY A 1 167 ? 3.952 -6.805 22.373 1.00 16.34 168 GLY A C 1
ATOM 1327 O O . GLY A 1 167 ? 2.954 -7.498 22.063 1.00 18.06 168 GLY A O 1
ATOM 1328 N N . ASP A 1 168 ? 4.720 -7.009 23.428 1.00 16.14 169 ASP A N 1
ATOM 1329 C CA . ASP A 1 168 ? 4.407 -8.018 24.425 1.00 17.69 169 ASP A CA 1
ATOM 1330 C C . ASP A 1 168 ? 4.495 -9.431 23.843 1.00 18.57 169 ASP A C 1
ATOM 1331 O O . ASP A 1 168 ? 5.464 -9.753 23.145 1.00 17.84 169 ASP A O 1
ATOM 1336 N N . ARG A 1 169 ? 3.483 -10.266 24.049 1.00 18.61 170 ARG A N 1
ATOM 1337 C CA . ARG A 1 169 ? 3.624 -11.694 23.707 1.00 20.74 170 ARG A CA 1
ATOM 1338 C C . ARG A 1 169 ? 4.051 -11.968 22.265 1.00 20.15 170 ARG A C 1
ATOM 1339 O O . ARG A 1 169 ? 4.929 -12.795 22.016 1.00 20.12 170 ARG A O 1
ATOM 1347 N N . VAL A 1 170 ? 3.470 -11.244 21.310 1.00 19.65 171 VAL A N 1
ATOM 1348 C CA . VAL A 1 170 ? 3.771 -11.554 19.908 1.00 18.95 171 VAL A CA 1
ATOM 1349 C C . VAL A 1 170 ? 5.188 -11.340 19.513 1.00 18.85 171 VAL A C 1
ATOM 1350 O O . VAL A 1 170 ? 5.615 -11.857 18.476 1.00 19.01 171 VAL A O 1
ATOM 1354 N N . LEU A 1 171 ? 5.925 -10.564 20.308 1.00 18.11 172 LEU A N 1
ATOM 1355 C CA . LEU A 1 171 ? 7.331 -10.307 20.000 1.00 17.65 172 LEU A CA 1
ATOM 1356 C C . LEU A 1 171 ? 8.269 -11.117 20.882 1.00 18.77 172 LEU A C 1
ATOM 1357 O O . LEU A 1 171 ? 9.478 -11.094 20.674 1.00 20.98 172 LEU A O 1
ATOM 1362 N N . ALA A 1 172 ? 7.697 -11.861 21.837 1.00 18.65 173 ALA A N 1
ATOM 1363 C CA . ALA A 1 172 ? 8.511 -12.620 22.775 1.00 20.32 173 ALA A CA 1
ATOM 1364 C C . ALA A 1 172 ? 8.333 -14.163 22.704 1.00 20.98 173 ALA A C 1
ATOM 1365 O O . ALA A 1 172 ? 9.278 -14.897 22.961 1.00 23.16 173 ALA A O 1
ATOM 1367 N N . ASP A 1 173 ? 7.128 -14.616 22.423 1.00 19.56 174 ASP A N 1
ATOM 1368 C CA . ASP A 1 173 ? 6.820 -16.044 22.417 1.00 21.33 174 ASP A CA 1
ATOM 1369 C C . ASP A 1 173 ? 7.331 -16.659 21.114 1.00 20.77 174 ASP A C 1
ATOM 1370 O O . ASP A 1 173 ? 6.912 -16.235 20.027 1.00 19.20 174 ASP A O 1
ATOM 1375 N N . PRO A 1 174 ? 8.238 -17.638 21.164 1.00 21.82 175 PRO A N 1
ATOM 1376 C CA . PRO A 1 174 ? 8.690 -18.213 19.894 1.00 20.90 175 PRO A CA 1
ATOM 1377 C C . PRO A 1 174 ? 7.564 -18.795 19.009 1.00 19.91 175 PRO A C 1
ATOM 1378 O O . PRO A 1 174 ? 7.803 -18.854 17.817 1.00 20.29 175 PRO A O 1
ATOM 1382 N N . LEU A 1 175 ? 6.367 -19.135 19.524 1.00 20.87 176 LEU A N 1
ATOM 1383 C CA . LEU A 1 175 ? 5.315 -19.608 18.652 1.00 21.49 176 LEU A CA 1
ATOM 1384 C C . LEU A 1 175 ? 4.769 -18.499 17.773 1.00 21.67 176 LEU A C 1
ATOM 1385 O O . LEU A 1 175 ? 4.226 -18.749 16.680 1.00 24.18 176 LEU A O 1
ATOM 1390 N N . CYS A 1 176 ? 4.929 -17.258 18.238 1.00 20.35 177 CYS A N 1
ATOM 1391 C CA . CYS A 1 176 ? 4.374 -16.112 17.538 1.00 21.34 177 CYS A CA 1
ATOM 1392 C C . CYS A 1 176 ? 5.426 -15.356 16.744 1.00 19.48 177 CYS A C 1
ATOM 1393 O O . CYS A 1 176 ? 5.121 -14.694 15.758 1.00 19.35 177 CYS A O 1
ATOM 1396 N N . LYS A 1 177 ? 6.689 -15.450 17.180 1.00 18.51 178 LYS A N 1
ATOM 1397 C CA . LYS A 1 177 ? 7.679 -14.569 16.585 1.00 18.82 178 LYS A CA 1
ATOM 1398 C C . LYS A 1 177 ? 7.869 -14.689 15.082 1.00 18.67 178 LYS A C 1
ATOM 1399 O O . LYS A 1 177 ? 8.000 -13.691 14.419 1.00 18.53 178 LYS A O 1
ATOM 1405 N N . PRO A 1 178 ? 7.922 -15.875 14.516 1.00 19.42 179 PRO A N 1
ATOM 1406 C CA . PRO A 1 178 ? 8.066 -15.993 13.056 1.00 19.44 179 PRO A CA 1
ATOM 1407 C C . PRO A 1 178 ? 6.993 -15.228 12.288 1.00 19.80 179 PRO A C 1
ATOM 1408 O O . PRO A 1 178 ? 7.295 -14.611 11.238 1.00 21.29 179 PRO A O 1
ATOM 1412 N N . PHE A 1 179 ? 5.801 -15.143 12.835 1.00 18.28 180 PHE A N 1
ATOM 1413 C CA . PHE A 1 179 ? 4.774 -14.359 12.175 1.00 19.06 180 PHE A CA 1
ATOM 1414 C C . PHE A 1 179 ? 5.195 -12.866 12.220 1.00 19.76 180 PHE A C 1
ATOM 1415 O O . PHE A 1 179 ? 5.322 -12.149 11.170 1.00 22.80 180 PHE A O 1
ATOM 1423 N N . SER A 1 180 ? 5.587 -12.408 13.386 1.00 17.22 181 SER A N 1
ATOM 1424 C CA . SER A 1 180 ? 5.891 -10.988 13.532 1.00 17.21 181 SER A CA 1
ATOM 1425 C C . SER A 1 180 ? 7.090 -10.534 12.714 1.00 17.06 181 SER A C 1
ATOM 1426 O O . SER A 1 180 ? 7.175 -9.359 12.310 1.00 16.57 181 SER A O 1
ATOM 1429 N N . ILE A 1 181 ? 8.023 -11.458 12.526 1.00 17.25 182 ILE A N 1
ATOM 1430 C CA . ILE A 1 181 ? 9.237 -11.084 11.758 1.00 16.12 182 ILE A CA 1
ATOM 1431 C C . ILE A 1 181 ? 8.894 -10.606 10.344 1.00 16.68 182 ILE A C 1
ATOM 1432 O O . ILE A 1 181 ? 9.578 -9.729 9.787 1.00 15.81 182 ILE A O 1
ATOM 1437 N N . GLY A 1 182 ? 7.792 -11.104 9.769 1.00 16.37 183 GLY A N 1
ATOM 1438 C CA . GLY A 1 182 ? 7.378 -10.719 8.446 1.00 15.98 183 GLY A CA 1
ATOM 1439 C C . GLY A 1 182 ? 6.499 -9.467 8.317 1.00 16.03 183 GLY A C 1
ATOM 1440 O O . GLY A 1 182 ? 5.886 -9.264 7.294 1.00 16.89 183 GLY A O 1
ATOM 1441 N N . ARG A 1 183 ? 6.414 -8.672 9.407 1.00 15.57 184 ARG A N 1
ATOM 1442 C CA . ARG A 1 183 ? 5.603 -7.454 9.411 1.00 16.59 184 ARG A CA 1
ATOM 1443 C C . ARG A 1 183 ? 6.437 -6.242 9.744 1.00 14.56 184 ARG A C 1
ATOM 1444 O O . ARG A 1 183 ? 7.413 -6.372 10.450 1.00 14.59 184 ARG A O 1
ATOM 1452 N N . ASN A 1 184 ? 6.048 -5.070 9.235 1.00 14.47 185 ASN A N 1
ATOM 1453 C CA . ASN A 1 184 ? 6.631 -3.809 9.709 1.00 14.88 185 ASN A CA 1
ATOM 1454 C C . ASN A 1 184 ? 6.016 -3.432 11.053 1.00 14.56 185 ASN A C 1
ATOM 1455 O O . ASN A 1 184 ? 4.801 -3.451 11.191 1.00 14.23 185 ASN A O 1
ATOM 1460 N N . LEU A 1 185 ? 6.878 -3.144 12.013 1.00 14.10 186 LEU A N 1
ATOM 1461 C CA . LEU A 1 185 ? 6.423 -2.851 13.374 1.00 14.98 186 LEU A CA 1
ATOM 1462 C C . LEU A 1 185 ? 7.101 -1.662 14.039 1.00 16.40 186 LEU A C 1
ATOM 1463 O O . LEU A 1 185 ? 8.206 -1.266 13.685 1.00 15.88 186 LEU A O 1
ATOM 1468 N N . ILE A 1 186 ? 6.381 -1.067 14.987 1.00 14.37 187 ILE A N 1
ATOM 1469 C CA . ILE A 1 186 ? 7.001 -0.189 15.982 1.00 15.59 187 ILE A CA 1
ATOM 1470 C C . ILE A 1 186 ? 6.727 -0.956 17.276 1.00 16.13 187 ILE A C 1
ATOM 1471 O O . ILE A 1 186 ? 5.591 -1.251 17.575 1.00 14.92 187 ILE A O 1
ATOM 1476 N N . CYS A 1 187 ? 7.788 -1.366 17.961 1.00 15.30 188 CYS A N 1
ATOM 1477 C CA . CYS A 1 187 ? 7.671 -2.318 19.053 1.00 16.99 188 CYS A CA 1
ATOM 1478 C C . CYS A 1 187 ? 7.415 -1.569 20.341 1.00 17.61 188 CYS A C 1
ATOM 1479 O O . CYS A 1 187 ? 8.291 -0.837 20.800 1.00 18.31 188 CYS A O 1
ATOM 1482 N N . VAL A 1 188 ? 6.263 -1.803 20.955 1.00 16.98 189 VAL A N 1
ATOM 1483 C CA . VAL A 1 188 ? 5.881 -1.040 22.144 1.00 18.69 189 VAL A CA 1
ATOM 1484 C C . VAL A 1 188 ? 5.170 -1.966 23.149 1.00 19.01 189 VAL A C 1
ATOM 1485 O O . VAL A 1 188 ? 4.309 -2.758 22.782 1.00 19.44 189 VAL A O 1
ATOM 1489 N N . TYR A 1 189 ? 5.641 -1.918 24.392 1.00 18.51 190 TYR A N 1
ATOM 1490 C CA . TYR A 1 189 ? 5.052 -2.669 25.483 1.00 19.22 190 TYR A CA 1
ATOM 1491 C C . TYR A 1 189 ? 3.752 -1.948 25.845 1.00 19.78 190 TYR A C 1
ATOM 1492 O O . TYR A 1 189 ? 3.723 -0.712 26.023 1.00 19.30 190 TYR A O 1
ATOM 1501 N N . SER A 1 190 ? 2.668 -2.706 25.893 1.00 20.19 191 SER A N 1
ATOM 1502 C CA . SER A 1 190 ? 1.375 -2.087 26.146 1.00 20.97 191 SER A CA 1
ATOM 1503 C C . SER A 1 190 ? 1.277 -1.476 27.565 1.00 21.53 191 SER A C 1
ATOM 1504 O O . SER A 1 190 ? 1.836 -2.052 28.521 1.00 19.41 191 SER A O 1
ATOM 1507 N N . LYS A 1 191 ? 0.565 -0.340 27.701 1.00 22.15 192 LYS A N 1
ATOM 1508 C CA . LYS A 1 191 ? 0.284 0.249 29.020 1.00 22.93 192 LYS A CA 1
ATOM 1509 C C . LYS A 1 191 ? -0.455 -0.793 29.841 1.00 23.42 192 LYS A C 1
ATOM 1510 O O . LYS A 1 191 ? -0.263 -0.932 31.037 1.00 22.15 192 LYS A O 1
ATOM 1516 N N . LYS A 1 192 ? -1.290 -1.576 29.160 1.00 22.08 193 LYS A N 1
ATOM 1517 C CA . LYS A 1 192 ? -2.077 -2.616 29.823 1.00 22.49 193 LYS A CA 1
ATOM 1518 C C . LYS A 1 192 ? -1.247 -3.581 30.689 1.00 23.24 193 LYS A C 1
ATOM 1519 O O . LYS A 1 192 ? -1.674 -3.963 31.796 1.00 24.05 193 LYS A O 1
ATOM 1525 N N . HIS A 1 193 ? -0.052 -3.933 30.230 1.00 20.23 194 HIS A N 1
ATOM 1526 C CA . HIS A 1 193 ? 0.774 -4.897 30.952 1.00 19.88 194 HIS A CA 1
ATOM 1527 C C . HIS A 1 193 ? 2.016 -4.286 31.564 1.00 18.59 194 HIS A C 1
ATOM 1528 O O . HIS A 1 193 ? 2.831 -5.020 32.107 1.00 18.38 194 HIS A O 1
ATOM 1543 N N . PHE A 1 195 ? 2.668 -2.840 34.197 1.00 20.40 196 PHE A N 1
ATOM 1544 C CA . PHE A 1 195 ? 2.855 -3.060 35.628 1.00 22.33 196 PHE A CA 1
ATOM 1545 C C . PHE A 1 195 ? 2.686 -4.484 36.082 1.00 23.66 196 PHE A C 1
ATOM 1546 O O . PHE A 1 195 ? 2.708 -4.773 37.306 1.00 24.12 196 PHE A O 1
ATOM 1554 N N . ASP A 1 196 ? 2.571 -5.408 35.127 1.00 23.89 197 ASP A N 1
ATOM 1555 C CA . ASP A 1 196 ? 2.426 -6.814 35.450 1.00 24.77 197 ASP A CA 1
ATOM 1556 C C . ASP A 1 196 ? 3.615 -7.297 36.271 1.00 24.43 197 ASP A C 1
ATOM 1557 O O . ASP A 1 196 ? 3.426 -8.025 37.251 1.00 26.27 197 ASP A O 1
ATOM 1562 N N . ILE A 1 197 ? 4.821 -6.925 35.854 1.00 23.72 198 ILE A N 1
ATOM 1563 C CA . ILE A 1 197 ? 6.044 -7.227 36.624 1.00 23.51 198 ILE A CA 1
ATOM 1564 C C . ILE A 1 197 ? 6.732 -5.919 36.958 1.00 22.98 198 ILE A C 1
ATOM 1565 O O . ILE A 1 197 ? 7.489 -5.372 36.169 1.00 22.00 198 ILE A O 1
ATOM 1570 N N . PRO A 1 198 ? 6.460 -5.368 38.123 1.00 22.91 199 PRO A N 1
ATOM 1571 C CA . PRO A 1 198 ? 6.956 -4.031 38.419 1.00 22.53 199 PRO A CA 1
ATOM 1572 C C . PRO A 1 198 ? 8.455 -3.844 38.259 1.00 21.33 199 PRO A C 1
ATOM 1573 O O . PRO A 1 198 ? 8.911 -2.762 37.896 1.00 21.72 199 PRO A O 1
ATOM 1577 N N . GLU A 1 199 ? 9.215 -4.883 38.551 1.00 22.18 200 GLU A N 1
ATOM 1578 C CA . GLU A 1 199 ? 10.653 -4.799 38.424 1.00 23.35 200 GLU A CA 1
ATOM 1579 C C . GLU A 1 199 ? 11.113 -4.530 37.003 1.00 22.91 200 GLU A C 1
ATOM 1580 O O . GLU A 1 199 ? 12.245 -4.066 36.794 1.00 24.97 200 GLU A O 1
ATOM 1586 N N . LEU A 1 200 ? 10.237 -4.811 36.038 1.00 22.32 201 LEU A N 1
ATOM 1587 C CA . LEU A 1 200 ? 10.578 -4.609 34.624 1.00 22.61 201 LEU A CA 1
ATOM 1588 C C . LEU A 1 200 ? 9.995 -3.318 34.010 1.00 21.99 201 LEU A C 1
ATOM 1589 O O . LEU A 1 200 ? 10.291 -2.964 32.866 1.00 21.50 201 LEU A O 1
ATOM 1594 N N . THR A 1 201 ? 9.156 -2.620 34.762 1.00 21.22 202 THR A N 1
ATOM 1595 C CA . THR A 1 201 ? 8.531 -1.413 34.218 1.00 22.16 202 THR A CA 1
ATOM 1596 C C . THR A 1 201 ? 9.491 -0.391 33.644 1.00 23.04 202 THR A C 1
ATOM 1597 O O . THR A 1 201 ? 9.245 0.152 32.574 1.00 23.05 202 THR A O 1
ATOM 1601 N N . GLU A 1 202 ? 10.597 -0.110 34.332 1.00 24.23 203 GLU A N 1
ATOM 1602 C CA . GLU A 1 202 ? 11.542 0.884 33.823 1.00 26.75 203 GLU A CA 1
ATOM 1603 C C . GLU A 1 202 ? 12.196 0.452 32.523 1.00 26.19 203 GLU A C 1
ATOM 1604 O O . GLU A 1 202 ? 12.436 1.255 31.648 1.00 25.69 203 GLU A O 1
ATOM 1610 N N . THR A 1 203 ? 12.545 -0.820 32.441 1.00 24.95 204 THR A N 1
ATOM 1611 C CA . THR A 1 203 ? 13.137 -1.365 31.256 1.00 24.33 204 THR A CA 1
ATOM 1612 C C . THR A 1 203 ? 12.127 -1.201 30.125 1.00 23.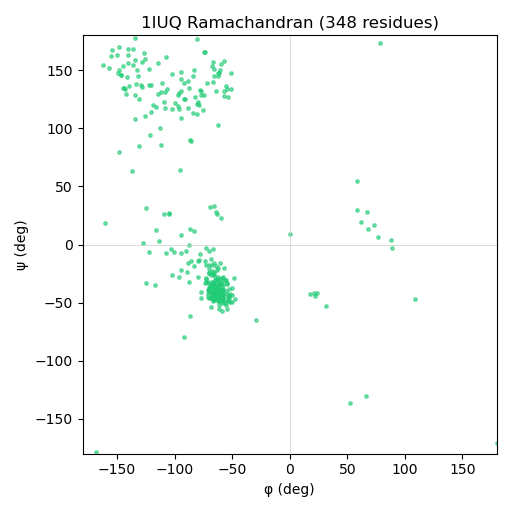49 204 THR A C 1
ATOM 1613 O O . THR A 1 203 ? 12.487 -0.833 29.014 1.00 23.15 204 THR A O 1
ATOM 1617 N N . LYS A 1 204 ? 10.858 -1.477 30.404 1.00 20.69 205 LYS A N 1
ATOM 1618 C CA . LYS A 1 204 ? 9.846 -1.323 29.342 1.00 21.08 205 LYS A CA 1
ATOM 1619 C C . LYS A 1 204 ? 9.722 0.132 28.902 1.00 21.72 205 LYS A C 1
ATOM 1620 O O . LYS A 1 204 ? 9.677 0.424 27.706 1.00 22.26 205 LYS A O 1
ATOM 1626 N N . ARG A 1 205 ? 9.642 1.049 29.862 1.00 22.91 206 ARG A N 1
ATOM 1627 C CA . ARG A 1 205 ? 9.569 2.469 29.524 1.00 23.74 206 ARG A CA 1
ATOM 1628 C C . ARG A 1 205 ? 10.705 2.890 28.624 1.00 24.21 206 ARG A C 1
ATOM 1629 O O . ARG A 1 205 ? 10.501 3.591 27.630 1.00 25.39 206 ARG A O 1
ATOM 1637 N N . LYS A 1 206 ? 11.915 2.485 28.998 1.00 23.45 207 LYS A N 1
ATOM 1638 C CA . LYS A 1 206 ? 13.095 2.882 28.243 1.00 24.10 207 LYS A CA 1
ATOM 1639 C C . LYS A 1 206 ? 12.966 2.389 26.819 1.00 23.90 207 LYS A C 1
ATOM 1640 O O . LYS A 1 206 ? 13.313 3.096 25.893 1.00 24.25 207 LYS A O 1
ATOM 1646 N N . ALA A 1 207 ? 12.507 1.145 26.657 1.00 22.21 208 ALA A N 1
ATOM 1647 C CA . ALA A 1 207 ? 12.332 0.593 25.322 1.00 20.91 208 ALA A CA 1
ATOM 1648 C C . ALA A 1 207 ? 11.250 1.352 24.557 1.00 20.82 208 ALA A C 1
ATOM 1649 O O . ALA A 1 207 ? 11.399 1.623 23.366 1.00 20.82 208 ALA A O 1
ATOM 1651 N N . ASN A 1 208 ? 10.155 1.692 25.232 1.00 21.94 209 ASN A N 1
ATOM 1652 C CA . ASN A 1 208 ? 9.076 2.411 24.564 1.00 21.38 209 ASN A CA 1
ATOM 1653 C C . ASN A 1 208 ? 9.540 3.804 24.158 1.00 23.59 209 ASN A C 1
ATOM 1654 O O . ASN A 1 208 ? 9.125 4.321 23.130 1.00 24.40 209 ASN A O 1
ATOM 1659 N N . THR A 1 209 ? 10.393 4.420 24.982 1.00 24.51 210 THR A N 1
ATOM 1660 C CA . THR A 1 209 ? 10.949 5.734 24.631 1.00 25.93 210 THR A CA 1
ATOM 1661 C C . THR A 1 209 ? 11.750 5.637 23.346 1.00 24.84 210 THR A C 1
ATOM 1662 O O . THR A 1 209 ? 11.620 6.469 22.467 1.00 25.42 210 THR A O 1
ATOM 1666 N N . ARG A 1 210 ? 12.629 4.649 23.241 1.00 24.85 211 ARG A N 1
ATOM 1667 C CA . ARG A 1 210 ? 13.358 4.497 22.003 1.00 25.76 211 ARG A CA 1
ATOM 1668 C C . ARG A 1 210 ? 12.407 4.302 20.824 1.00 25.03 211 ARG A C 1
ATOM 1669 O O . ARG A 1 210 ? 12.578 4.906 19.757 1.00 25.10 211 ARG A O 1
ATOM 1677 N N . SER A 1 211 ? 11.384 3.472 20.999 1.00 23.46 212 SER A N 1
ATOM 1678 C CA . SER A 1 211 ? 10.514 3.197 19.868 1.00 22.80 212 SER A CA 1
ATOM 1679 C C . SER A 1 211 ? 9.720 4.427 19.452 1.00 22.60 212 SER A C 1
ATOM 1680 O O . SER A 1 211 ? 9.537 4.700 18.255 1.00 21.07 212 SER A O 1
ATOM 1683 N N . LEU A 1 212 ? 9.240 5.174 20.435 1.00 23.15 213 LEU A N 1
ATOM 1684 C CA . LEU A 1 212 ? 8.500 6.381 20.144 1.00 24.06 213 LEU A CA 1
ATOM 1685 C C . LEU A 1 212 ? 9.355 7.498 19.524 1.00 23.50 213 LEU A C 1
ATOM 1686 O O . LEU A 1 212 ? 8.859 8.233 18.688 1.00 23.14 213 LEU A O 1
ATOM 1691 N N . LYS A 1 213 ? 10.614 7.624 19.930 1.00 22.50 214 LYS A N 1
ATOM 1692 C CA . LYS A 1 213 ? 11.515 8.572 19.256 1.00 23.20 214 LYS A CA 1
ATOM 1693 C C . LYS A 1 213 ? 11.682 8.159 17.791 1.00 22.05 214 LYS A C 1
ATOM 1694 O O . LYS A 1 213 ? 11.678 8.982 16.889 1.00 21.86 214 LYS A O 1
ATOM 1700 N N . GLU A 1 214 ? 11.856 6.853 17.554 1.00 21.73 215 GLU A N 1
ATOM 1701 C CA . GLU A 1 214 ? 12.027 6.366 16.200 1.00 22.39 215 GLU A CA 1
ATOM 1702 C C . GLU A 1 214 ? 10.761 6.618 15.383 1.00 20.22 215 GLU A C 1
ATOM 1703 O O . GLU A 1 214 ? 10.812 7.072 14.225 1.00 21.53 215 GLU A O 1
ATOM 1717 N N . ALA A 1 216 ? 8.568 9.020 15.829 1.00 19.63 217 ALA A N 1
ATOM 1718 C CA . ALA A 1 216 ? 8.546 10.440 15.464 1.00 20.77 217 ALA A CA 1
ATOM 1719 C C . ALA A 1 216 ? 9.525 10.737 14.309 1.00 21.40 217 ALA A C 1
ATOM 1720 O O . ALA A 1 216 ? 9.200 11.492 13.420 1.00 22.16 217 ALA A O 1
ATOM 1722 N N . LEU A 1 217 ? 10.724 10.152 14.339 1.00 22.11 218 LEU A N 1
ATOM 1723 C CA . LEU A 1 217 ? 11.664 10.385 13.260 1.00 22.60 218 LEU A CA 1
ATOM 1724 C C . LEU A 1 217 ? 11.042 9.923 11.952 1.00 22.53 218 LEU A C 1
ATOM 1725 O O . LEU A 1 217 ? 11.113 10.619 10.918 1.00 23.12 218 LEU A O 1
ATOM 1730 N N . LEU A 1 218 ? 10.420 8.728 11.961 1.00 20.60 219 LEU A N 1
ATOM 1731 C CA . LEU A 1 218 ? 9.809 8.256 10.721 1.00 21.01 219 LEU A CA 1
ATOM 1732 C C . LEU A 1 218 ? 8.728 9.201 10.204 1.00 19.57 219 LEU A C 1
ATOM 1733 O O . LEU A 1 218 ? 8.624 9.464 9.007 1.00 19.79 219 LEU A O 1
ATOM 1738 N N . LEU A 1 219 ? 7.868 9.677 11.100 1.00 20.43 220 LEU A N 1
ATOM 1739 C CA . LEU A 1 219 ? 6.819 10.581 10.684 1.00 19.39 220 LEU A CA 1
ATOM 1740 C C . LEU A 1 219 ? 7.399 11.881 10.066 1.00 20.87 220 LEU A C 1
ATOM 1741 O O . LEU A 1 219 ? 6.810 12.446 9.186 1.00 19.73 220 LEU A O 1
ATOM 1746 N N . ARG A 1 220 ? 8.530 12.326 10.572 1.00 21.80 221 ARG A N 1
ATOM 1747 C CA . ARG A 1 220 ? 9.123 13.556 10.027 1.00 24.39 221 ARG A CA 1
ATOM 1748 C C . ARG A 1 220 ? 9.490 13.385 8.564 1.00 24.46 221 ARG A C 1
ATOM 1749 O O . ARG A 1 220 ? 9.516 14.371 7.804 1.00 25.66 221 ARG A O 1
ATOM 1757 N N . GLY A 1 221 ? 9.785 12.142 8.155 1.00 23.49 222 GLY A N 1
ATOM 1758 C CA . GLY A 1 221 ? 10.147 11.853 6.775 1.00 22.37 222 GLY A CA 1
ATOM 1759 C C . GLY A 1 221 ? 8.953 11.769 5.846 1.00 21.95 222 GLY A C 1
ATOM 1760 O O . GLY A 1 221 ? 9.091 11.749 4.632 1.00 22.65 222 GLY A O 1
ATOM 1761 N N . GLY A 1 222 ? 7.759 11.668 6.439 1.00 20.78 223 GLY A N 1
ATOM 1762 C CA . GLY A 1 222 ? 6.538 11.577 5.676 1.00 19.62 223 GLY A CA 1
ATOM 1763 C C . GLY A 1 222 ? 6.233 10.188 5.072 1.00 18.37 223 GLY A C 1
ATOM 1764 O O . GLY A 1 222 ? 7.019 9.250 5.172 1.00 20.08 223 GLY A O 1
ATOM 1765 N N . SER A 1 223 ? 5.042 10.080 4.479 1.00 18.93 224 SER A N 1
ATOM 1766 C CA . SER A 1 223 ? 4.550 8.858 3.826 1.00 18.97 224 SER A CA 1
ATOM 1767 C C . SER A 1 223 ? 4.474 7.634 4.716 1.00 18.05 224 SER A C 1
ATOM 1768 O O . SER A 1 223 ? 4.589 6.532 4.203 1.00 18.53 224 SER A O 1
ATOM 1771 N N . GLN A 1 224 ? 4.257 7.804 6.012 1.00 16.86 225 GLN A N 1
ATOM 1772 C CA . GLN A 1 224 ? 4.183 6.630 6.903 1.00 17.50 225 GLN A CA 1
ATOM 1773 C C . GLN A 1 224 ? 2.726 6.226 7.062 1.00 16.78 225 GLN A C 1
ATOM 1774 O O . GLN A 1 224 ? 1.862 7.093 7.111 1.00 17.22 225 GLN A O 1
ATOM 1780 N N . LEU A 1 225 ? 2.496 4.912 7.110 1.00 16.23 226 LEU A N 1
ATOM 1781 C CA . LEU A 1 225 ? 1.145 4.369 7.320 1.00 16.82 226 LEU A CA 1
ATOM 1782 C C . LEU A 1 225 ? 1.296 3.539 8.602 1.00 15.78 226 LEU A C 1
ATOM 1783 O O . LEU A 1 225 ? 1.992 2.542 8.599 1.00 15.67 226 LEU A O 1
ATOM 1788 N N . ILE A 1 226 ? 0.621 3.974 9.675 1.00 15.45 227 ILE A N 1
ATOM 1789 C CA . ILE A 1 226 ? 0.783 3.310 10.947 1.00 14.87 227 ILE A CA 1
ATOM 1790 C C . ILE A 1 226 ? -0.575 2.815 11.438 1.00 15.64 227 ILE A C 1
ATOM 1791 O O . ILE A 1 226 ? -1.563 3.554 11.334 1.00 16.77 227 ILE A O 1
ATOM 1796 N N . TRP A 1 227 ? -0.597 1.594 11.966 1.00 13.48 228 TRP A N 1
ATOM 1797 C CA . TRP A 1 227 ? -1.807 1.049 12.601 1.00 14.00 228 TRP A CA 1
ATOM 1798 C C . TRP A 1 227 ? -1.613 1.033 14.117 1.00 15.35 228 TRP A C 1
ATOM 1799 O O . TRP A 1 227 ? -0.581 0.588 14.584 1.00 14.42 228 TRP A O 1
ATOM 1810 N N . ILE A 1 228 ? -2.591 1.484 14.916 1.00 13.75 229 ILE A N 1
ATOM 1811 C CA . ILE A 1 228 ? -2.417 1.389 16.368 1.00 14.12 229 ILE A CA 1
ATOM 1812 C C . ILE A 1 228 ? -3.784 1.134 16.981 1.00 13.57 229 ILE A C 1
ATOM 1813 O O . ILE A 1 228 ? -4.744 1.630 16.461 1.00 14.80 229 ILE A O 1
ATOM 1818 N N . ALA A 1 229 ? -3.814 0.361 18.060 1.00 14.16 230 ALA A N 1
ATOM 1819 C CA . ALA A 1 229 ? -5.083 0.078 18.793 1.00 14.67 230 ALA A CA 1
ATOM 1820 C C . ALA A 1 229 ? -4.948 0.759 20.162 1.00 14.48 230 ALA A C 1
ATOM 1821 O O . ALA A 1 229 ? -4.291 0.236 21.044 1.00 15.27 230 ALA A O 1
ATOM 1823 N N . PRO A 1 230 ? -5.559 1.934 20.322 1.00 16.25 231 PRO A N 1
ATOM 1824 C CA . PRO A 1 230 ? -5.350 2.675 21.589 1.00 15.73 231 PRO A CA 1
ATOM 1825 C C . PRO A 1 230 ? -6.015 2.036 22.810 1.00 18.03 231 PRO A C 1
ATOM 1826 O O . PRO A 1 230 ? -5.778 2.501 23.910 1.00 16.51 231 PRO A O 1
ATOM 1830 N N . SER A 1 231 ? -6.791 0.986 22.659 1.00 16.68 232 SER A N 1
ATOM 1831 C CA . SER A 1 231 ? -7.264 0.270 23.859 1.00 17.89 232 SER A CA 1
ATOM 1832 C C . SER A 1 231 ? -6.103 -0.422 24.559 1.00 18.95 232 SER A C 1
ATOM 1833 O O . SER A 1 231 ? -6.174 -0.769 25.762 1.00 20.86 232 SER A O 1
ATOM 1836 N N . GLY A 1 232 ? -5.041 -0.680 23.793 1.00 17.93 233 GLY A N 1
ATOM 1837 C CA . GLY A 1 232 ? -3.874 -1.386 24.275 1.00 20.05 233 GLY A CA 1
ATOM 1838 C C . GLY A 1 232 ? -4.067 -2.876 24.476 1.00 20.01 233 GLY A C 1
ATOM 1839 O O . GLY A 1 232 ? -3.222 -3.504 25.131 1.00 20.31 233 GLY A O 1
ATOM 1840 N N . GLY A 1 233 ? -5.122 -3.475 23.904 1.00 19.80 234 GLY A N 1
ATOM 1841 C CA . GLY A 1 233 ? -5.288 -4.905 24.063 1.00 19.27 234 GLY A CA 1
ATOM 1842 C C . GLY A 1 233 ? -6.357 -5.426 23.128 1.00 18.49 234 GLY A C 1
ATOM 1843 O O . GLY A 1 233 ? -6.887 -4.653 22.337 1.00 17.70 234 GLY A O 1
ATOM 1844 N N . ARG A 1 234 ? -6.621 -6.725 23.216 1.00 17.97 235 ARG A N 1
ATOM 1845 C CA . ARG A 1 234 ? -7.665 -7.348 22.383 1.00 17.35 235 ARG A CA 1
ATOM 1846 C C . ARG A 1 234 ? -9.047 -7.200 22.978 1.00 17.86 235 ARG A C 1
ATOM 1847 O O . ARG A 1 234 ? -9.231 -7.236 24.202 1.00 19.33 235 ARG A O 1
ATOM 1855 N N . ASP A 1 235 ? -10.072 -7.042 22.148 1.00 17.24 236 ASP A N 1
ATOM 1856 C CA . ASP A 1 235 ? -11.433 -6.987 22.649 1.00 17.40 236 ASP A CA 1
ATOM 1857 C C . ASP A 1 235 ? -11.800 -8.265 23.393 1.00 20.18 236 ASP A C 1
ATOM 1858 O O . ASP A 1 235 ? -11.215 -9.334 23.174 1.00 20.60 236 ASP A O 1
ATOM 1863 N N . ARG A 1 236 ? -12.774 -8.108 24.290 1.00 23.00 237 ARG A N 1
ATOM 1864 C CA . ARG A 1 236 ? -13.285 -9.221 25.097 1.00 24.73 237 ARG A CA 1
ATOM 1865 C C . ARG A 1 236 ? -14.796 -9.185 25.058 1.00 24.81 237 ARG A C 1
ATOM 1866 O O . ARG A 1 236 ? -15.376 -8.151 24.944 1.00 23.11 237 ARG A O 1
ATOM 1874 N N . PRO A 1 237 ? -15.438 -10.333 25.175 1.00 28.50 238 PRO A N 1
ATOM 1875 C CA . PRO A 1 237 ? -16.901 -10.358 25.176 1.00 30.86 238 PRO A CA 1
ATOM 1876 C C . PRO A 1 237 ? -17.444 -9.683 26.447 1.00 34.29 238 PRO A C 1
ATOM 1877 O O . PRO A 1 237 ? -16.741 -9.708 27.452 1.00 34.36 238 PRO A O 1
ATOM 1881 N N . ASP A 1 238 ? -18.654 -9.125 26.415 1.00 37.37 239 ASP A N 1
ATOM 1882 C CA . ASP A 1 238 ? -19.266 -8.580 27.629 1.00 41.76 239 ASP A CA 1
ATOM 1883 C C . ASP A 1 238 ? -19.480 -9.761 28.604 1.00 43.30 239 ASP A C 1
ATOM 1884 O O . ASP A 1 238 ? -19.966 -10.831 28.206 1.00 43.90 239 ASP A O 1
ATOM 1889 N N . PRO A 1 239 ? -19.076 -9.594 29.864 1.00 44.95 240 PRO A N 1
ATOM 1890 C CA . PRO A 1 239 ? -19.109 -10.693 30.847 1.00 45.83 240 PRO A CA 1
ATOM 1891 C C . PRO A 1 239 ? -20.522 -11.180 31.108 1.00 46.90 240 PRO A C 1
ATOM 1892 O O . PRO A 1 239 ? -20.728 -12.356 31.417 1.00 47.31 240 PRO A O 1
ATOM 1896 N N . SER A 1 240 ? -21.482 -10.275 30.964 1.00 47.46 241 SER A N 1
ATOM 1897 C CA . SER A 1 240 ? -22.888 -10.594 31.148 1.00 48.68 241 SER A CA 1
ATOM 1898 C C . SER A 1 240 ? -23.511 -11.120 29.869 1.00 48.68 241 SER A C 1
ATOM 1899 O O . SER A 1 240 ? -23.988 -12.253 29.819 1.00 48.81 241 SER A O 1
ATOM 1902 N N . THR A 1 241 ? -23.507 -10.281 28.830 1.00 48.47 242 THR A N 1
ATOM 1903 C CA . THR A 1 241 ? -24.212 -10.599 27.585 1.00 47.56 242 THR A CA 1
ATOM 1904 C C . THR A 1 241 ? -23.452 -11.488 26.616 1.00 46.56 242 THR A C 1
ATOM 1905 O O . THR A 1 241 ? -24.056 -12.070 25.717 1.00 46.61 242 THR A O 1
ATOM 1909 N N . GLY A 1 242 ? -22.137 -11.577 26.779 1.00 45.25 243 GLY A N 1
ATOM 1910 C CA . GLY A 1 242 ? -21.327 -12.417 25.913 1.00 43.10 243 GLY A CA 1
ATOM 1911 C C . GLY A 1 242 ? -21.077 -11.805 24.539 1.00 41.39 243 GLY A C 1
ATOM 1912 O O . GLY A 1 242 ? -20.506 -12.457 23.679 1.00 41.03 243 GLY A O 1
ATOM 1913 N N . GLU A 1 243 ? -21.501 -10.560 24.358 1.00 39.91 244 GLU A N 1
ATOM 1914 C CA . GLU A 1 243 ? -21.397 -9.864 23.086 1.00 39.13 244 GLU A CA 1
ATOM 1915 C C . GLU A 1 243 ? -20.063 -9.131 22.939 1.00 36.79 244 GLU A C 1
ATOM 1916 O O . GLU A 1 243 ? -19.568 -8.530 23.893 1.00 35.60 244 GLU A O 1
ATOM 1922 N N . TRP A 1 244 ? -19.504 -9.174 21.731 1.00 33.97 245 TRP A N 1
ATOM 1923 C CA . TRP A 1 244 ? -18.174 -8.588 21.445 1.00 30.74 245 TRP A CA 1
ATOM 1924 C C . TRP A 1 244 ? -18.319 -7.209 20.862 1.00 29.21 245 TRP A C 1
ATOM 1925 O O . TRP A 1 244 ? -19.061 -7.010 19.910 1.00 29.07 245 TRP A O 1
ATOM 1936 N N . TYR A 1 245 ? -17.619 -6.234 21.445 1.00 26.60 246 TYR A N 1
ATOM 1937 C CA . TYR A 1 245 ? -17.650 -4.854 20.968 1.00 25.49 246 TYR A CA 1
ATOM 1938 C C . TYR A 1 245 ? -16.209 -4.347 21.096 1.00 21.52 246 TYR A C 1
ATOM 1939 O O . TYR A 1 245 ? -15.457 -4.879 21.898 1.00 21.42 246 TYR A O 1
ATOM 1948 N N . PRO A 1 246 ? -15.829 -3.343 20.331 1.00 20.92 247 PRO A N 1
ATOM 1949 C CA . PRO A 1 246 ? -14.496 -2.736 20.541 1.00 19.58 247 PRO A CA 1
ATOM 1950 C C . PRO A 1 246 ? -14.274 -2.270 21.976 1.00 19.11 247 PRO A C 1
ATOM 1951 O O . PRO A 1 246 ? -15.149 -1.597 22.559 1.00 18.59 247 PRO A O 1
ATOM 1955 N N . ALA A 1 247 ? -13.111 -2.597 22.532 1.00 18.05 248 ALA A N 1
ATOM 1956 C CA . ALA A 1 247 ? -12.732 -2.138 23.881 1.00 17.47 248 ALA A CA 1
ATOM 1957 C C . ALA A 1 247 ? -12.559 -0.612 23.900 1.00 18.18 248 ALA A C 1
ATOM 1958 O O . ALA A 1 247 ? -12.178 -0.007 22.908 1.00 18.10 248 ALA A O 1
ATOM 1960 N N . PRO A 1 248 ? -12.809 0.026 25.044 1.00 18.84 249 PRO A N 1
ATOM 1961 C CA . PRO A 1 248 ? -12.647 1.473 25.118 1.00 17.48 249 PRO A CA 1
ATOM 1962 C C . PRO A 1 248 ? -11.196 1.899 24.841 1.00 16.68 249 PRO A C 1
ATOM 1963 O O . PRO A 1 248 ? -10.282 1.190 25.178 1.00 18.35 249 PRO A O 1
ATOM 1967 N N . PHE A 1 249 ? -11.042 3.067 24.243 1.00 18.39 250 PHE A N 1
ATOM 1968 C CA . PHE A 1 249 ? -9.743 3.597 23.898 1.00 17.44 250 PHE A CA 1
ATOM 1969 C C . PHE A 1 249 ? -9.106 4.304 25.116 1.00 18.66 250 PHE A C 1
ATOM 1970 O O . PHE A 1 249 ? -9.797 4.846 25.990 1.00 18.78 250 PHE A O 1
ATOM 1978 N N . ASP A 1 250 ? -7.779 4.286 25.157 1.00 16.65 251 ASP A N 1
ATOM 1979 C CA . ASP A 1 250 ? -7.094 5.135 26.084 1.00 17.55 251 ASP A CA 1
ATOM 1980 C C . ASP A 1 250 ? -7.004 6.482 25.383 1.00 17.68 251 ASP A C 1
ATOM 1981 O O . ASP A 1 250 ? -6.334 6.648 24.348 1.00 17.28 251 ASP A O 1
ATOM 1986 N N . ALA A 1 251 ? -7.707 7.474 25.941 1.00 17.86 252 ALA A N 1
ATOM 1987 C CA . ALA A 1 251 ? -7.780 8.785 25.324 1.00 17.53 252 ALA A CA 1
ATOM 1988 C C . ALA A 1 251 ? -6.419 9.503 25.286 1.00 18.29 252 ALA A C 1
ATOM 1989 O O . ALA A 1 251 ? -6.199 10.365 24.456 1.00 18.93 252 ALA A O 1
ATOM 1991 N N . SER A 1 252 ? -5.558 9.194 26.239 1.00 18.26 253 SER A N 1
ATOM 1992 C CA . SER A 1 252 ? -4.225 9.789 26.239 1.00 19.31 253 SER A CA 1
ATOM 1993 C C . SER A 1 252 ? -3.330 9.245 25.089 1.00 18.89 253 SER A C 1
ATOM 1994 O O . SER A 1 252 ? -2.629 10.009 24.426 1.00 19.80 253 SER A O 1
ATOM 1997 N N . SER A 1 253 ? -3.419 7.948 24.837 1.00 18.47 254 SER A N 1
ATOM 1998 C CA . SER A 1 253 ? -2.683 7.333 23.707 1.00 18.87 254 SER A CA 1
ATOM 1999 C C . SER A 1 253 ? -3.179 7.947 22.397 1.00 19.05 254 SER A C 1
ATOM 2000 O O . SER A 1 253 ? -2.401 8.277 21.501 1.00 19.60 254 SER A O 1
ATOM 2003 N N . VAL A 1 254 ? -4.477 8.152 22.308 1.00 19.14 255 VAL A N 1
ATOM 2004 C CA . VAL A 1 254 ? -4.997 8.800 21.130 1.00 18.16 255 VAL A CA 1
ATOM 2005 C C . VAL A 1 254 ? -4.454 10.226 20.964 1.00 18.62 255 VAL A C 1
ATOM 2006 O O . VAL A 1 254 ? -4.013 10.636 19.892 1.00 19.50 255 VAL A O 1
ATOM 2010 N N . ASP A 1 255 ? -4.507 10.994 22.056 1.00 19.47 256 ASP A N 1
ATOM 2011 C CA . ASP A 1 255 ? -4.052 12.348 22.024 1.00 20.47 256 ASP A CA 1
ATOM 2012 C C . ASP A 1 255 ? -2.548 12.400 21.663 1.00 21.27 256 ASP A C 1
ATOM 2013 O O . ASP A 1 255 ? -2.148 13.268 20.889 1.00 21.01 256 ASP A O 1
ATOM 2018 N N . ASN A 1 256 ? -1.764 11.479 22.223 1.00 22.76 257 ASN A N 1
ATOM 2019 C CA . ASN A 1 256 ? -0.332 11.459 21.904 1.00 23.67 257 ASN A CA 1
ATOM 2020 C C . ASN A 1 256 ? -0.118 11.256 20.408 1.00 23.73 257 ASN A C 1
ATOM 2021 O O . ASN A 1 256 ? 0.722 11.886 19.785 1.00 23.25 257 ASN A O 1
ATOM 2034 N N . ARG A 1 258 ? -2.267 11.934 17.945 1.00 20.93 259 ARG A N 1
ATOM 2035 C CA . ARG A 1 258 ? -2.685 13.124 17.237 1.00 21.34 259 ARG A CA 1
ATOM 2036 C C . ARG A 1 258 ? -1.614 14.218 17.298 1.00 21.95 259 ARG A C 1
ATOM 2037 O O . ARG A 1 258 ? -1.366 14.884 16.310 1.00 21.88 259 ARG A O 1
ATOM 2045 N N . ARG A 1 259 ? -1.000 14.401 18.469 1.00 23.24 260 ARG A N 1
ATOM 2046 C CA . ARG A 1 259 ? 0.000 15.464 18.644 1.00 25.73 260 ARG A CA 1
ATOM 2047 C C . ARG A 1 259 ? 1.250 15.209 17.813 1.00 25.73 260 ARG A C 1
ATOM 2048 O O . ARG A 1 259 ? 1.743 16.120 17.125 1.00 24.65 260 ARG A O 1
ATOM 2056 N N . LEU A 1 260 ? 1.761 13.976 17.861 1.00 24.09 261 LEU A N 1
ATOM 2057 C CA . LEU A 1 260 ? 2.888 13.603 17.000 1.00 23.80 261 LEU A CA 1
ATOM 2058 C C . LEU A 1 260 ? 2.598 13.909 15.531 1.00 23.70 261 LEU A C 1
ATOM 2059 O O . LEU A 1 260 ? 3.452 14.435 14.783 1.00 21.61 261 LEU A O 1
ATOM 2064 N N . ILE A 1 261 ? 1.407 13.569 15.081 1.00 22.11 262 ILE A N 1
ATOM 2065 C CA . ILE A 1 261 ? 1.022 13.797 13.701 1.00 23.58 262 ILE A CA 1
ATOM 2066 C C . ILE A 1 261 ? 0.944 15.292 13.385 1.00 24.83 262 ILE A C 1
ATOM 2067 O O . ILE A 1 261 ? 1.283 15.736 12.284 1.00 25.36 262 ILE A O 1
ATOM 2072 N N . GLN A 1 262 ? 0.501 16.062 14.361 1.00 25.97 263 GLN A N 1
ATOM 2073 C CA . GLN A 1 262 ? 0.424 17.506 14.218 1.00 28.85 263 GLN A CA 1
ATOM 2074 C C . GLN A 1 262 ? 1.801 18.159 14.248 1.00 28.35 263 GLN A C 1
ATOM 2075 O O . GLN A 1 262 ? 2.018 19.230 13.642 1.00 31.28 263 GLN A O 1
ATOM 2081 N N . HIS A 1 263 ? 2.751 17.563 14.928 1.00 28.05 264 HIS A N 1
ATOM 2082 C CA . HIS A 1 263 ? 4.024 18.236 15.081 1.00 29.55 264 HIS A CA 1
ATOM 2083 C C . HIS A 1 263 ? 5.134 17.597 14.294 1.00 30.23 264 HIS A C 1
ATOM 2084 O O . HIS A 1 263 ? 6.316 17.714 14.646 1.00 31.91 264 HIS A O 1
ATOM 2091 N N . SER A 1 264 ? 4.746 16.926 13.218 1.00 27.97 265 SER A N 1
ATOM 2092 C CA . SER A 1 264 ? 5.697 16.282 12.356 1.00 28.50 265 SER A CA 1
ATOM 2093 C C . SER A 1 264 ? 6.098 17.150 11.178 1.00 28.34 265 SER A C 1
ATOM 2094 O O . SER A 1 264 ? 6.978 16.768 10.444 1.00 28.24 265 SER A O 1
ATOM 2097 N N . ASP A 1 265 ? 5.444 18.288 10.985 1.00 29.15 266 ASP A N 1
ATOM 2098 C CA . ASP A 1 265 ? 5.801 19.203 9.884 1.00 30.52 266 ASP A CA 1
ATOM 2099 C C . ASP A 1 265 ? 5.460 18.512 8.557 1.00 29.51 266 ASP A C 1
ATOM 2100 O O . ASP A 1 265 ? 6.118 18.754 7.524 1.00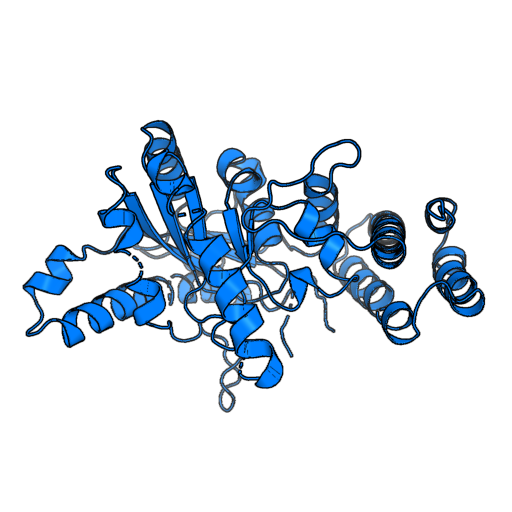 29.99 266 ASP A O 1
ATOM 2105 N N . VAL A 1 266 ? 4.471 17.619 8.600 1.00 25.75 267 VAL A N 1
ATOM 2106 C CA . VAL A 1 266 ? 4.007 16.894 7.429 1.00 24.25 267 VAL A CA 1
ATOM 2107 C C . VAL A 1 266 ? 2.508 16.738 7.599 1.00 23.65 267 VAL A C 1
ATOM 2108 O O . VAL A 1 266 ? 2.066 16.367 8.671 1.00 23.71 267 VAL A O 1
ATOM 2112 N N . PRO A 1 267 ? 1.711 16.981 6.567 1.00 23.55 268 PRO A N 1
ATOM 2113 C CA . PRO A 1 267 ? 0.246 16.804 6.689 1.00 23.29 268 PRO A CA 1
ATOM 2114 C C . PRO A 1 267 ? -0.054 15.363 7.126 1.00 22.32 268 PRO A C 1
ATOM 2115 O O . PRO A 1 267 ? 0.527 14.418 6.539 1.00 21.82 268 PRO A O 1
ATOM 2119 N N . GLY A 1 268 ? -0.914 15.187 8.133 1.00 21.63 269 GLY A N 1
ATOM 2120 C CA . GLY A 1 268 ? -1.193 13.823 8.598 1.00 20.32 269 GLY A CA 1
ATOM 2121 C C . GLY A 1 268 ? -2.671 13.622 8.831 1.00 20.94 269 GLY A C 1
ATOM 2122 O O . GLY A 1 268 ? -3.414 14.607 8.880 1.00 22.73 269 GLY A O 1
ATOM 2123 N N . HIS A 1 269 ? -3.080 12.363 9.027 1.00 19.57 270 HIS A N 1
ATOM 2124 C CA . HIS A 1 269 ? -4.493 12.043 9.164 1.00 19.10 270 HIS A CA 1
ATOM 2125 C C . HIS A 1 269 ? -4.696 10.890 10.107 1.00 18.45 270 HIS A C 1
ATOM 2126 O O . HIS A 1 269 ? -3.874 9.989 10.114 1.00 19.96 270 HIS A O 1
ATOM 2133 N N . LEU A 1 270 ? -5.785 10.884 10.878 1.00 16.57 271 LEU A N 1
ATOM 2134 C CA . LEU A 1 270 ? -6.099 9.721 11.705 1.00 15.81 271 LEU A CA 1
ATOM 2135 C C . LEU A 1 270 ? -7.426 9.239 11.214 1.00 17.76 271 LEU A C 1
ATOM 2136 O O . LEU A 1 270 ? -8.379 10.025 11.239 1.00 17.99 271 LEU A O 1
ATOM 2141 N N . PHE A 1 271 ? -7.487 7.994 10.745 1.00 17.12 272 PHE A N 1
ATOM 2142 C CA . PHE A 1 271 ? -8.774 7.435 10.291 1.00 17.17 272 PHE A CA 1
ATOM 2143 C C . PHE A 1 271 ? -9.236 6.354 11.236 1.00 17.03 272 PHE A C 1
ATOM 2144 O O . PHE A 1 271 ? -8.452 5.512 11.634 1.00 16.96 272 PHE A O 1
ATOM 2152 N N . PRO A 1 272 ? -10.529 6.319 11.543 1.00 15.49 273 PRO A N 1
ATOM 2153 C CA . PRO A 1 272 ? -11.053 5.223 12.362 1.00 16.07 273 PRO A CA 1
ATOM 2154 C C . PRO A 1 272 ? -11.224 3.947 11.563 1.00 15.50 273 PRO A C 1
ATOM 2155 O O . PRO A 1 272 ? -11.846 3.932 10.482 1.00 16.31 273 PRO A O 1
ATOM 2159 N N . LEU A 1 273 ? -10.737 2.854 12.118 1.00 14.83 274 LEU A N 1
ATOM 2160 C CA . LEU A 1 273 ? -10.710 1.554 11.423 1.00 14.84 274 LEU A CA 1
ATOM 2161 C C . LEU A 1 273 ? -11.311 0.492 12.322 1.00 15.28 274 LEU A C 1
ATOM 2162 O O . LEU A 1 273 ? -11.029 0.478 13.533 1.00 13.70 274 LEU A O 1
ATOM 2167 N N . ALA A 1 274 ? -12.151 -0.386 11.740 1.00 15.37 275 ALA A N 1
ATOM 2168 C CA . ALA A 1 274 ? -12.783 -1.424 12.528 1.00 14.13 275 ALA A CA 1
ATOM 2169 C C . ALA A 1 274 ? -12.381 -2.769 11.946 1.00 15.39 275 ALA A C 1
ATOM 2170 O O . ALA A 1 274 ? -12.398 -2.926 10.721 1.00 15.36 275 ALA A O 1
ATOM 2172 N N . LEU A 1 275 ? -12.060 -3.703 12.817 1.00 13.96 276 LEU A N 1
ATOM 2173 C CA . LEU A 1 275 ? -11.751 -5.040 12.421 1.00 15.07 276 LEU A CA 1
ATOM 2174 C C . LEU A 1 275 ? -12.563 -6.046 13.198 1.00 15.72 276 LEU A C 1
ATOM 2175 O O . LEU A 1 275 ? -12.690 -5.952 14.413 1.00 15.94 276 LEU A O 1
ATOM 2180 N N . LEU A 1 276 ? -13.106 -7.037 12.493 1.00 15.77 277 LEU A N 1
ATOM 2181 C CA . LEU A 1 276 ? -13.873 -8.064 13.143 1.00 16.30 277 LEU A CA 1
ATOM 2182 C C . LEU A 1 276 ? -13.259 -9.425 12.733 1.00 17.20 277 LEU A C 1
ATOM 2183 O O . LEU A 1 276 ? -13.318 -9.857 11.543 1.00 16.00 277 LEU A O 1
ATOM 2188 N N . CYS A 1 277 ? -12.625 -10.116 13.694 1.00 14.09 278 CYS A N 1
ATOM 2189 C CA . CYS A 1 277 ? -12.027 -11.399 13.400 1.00 14.75 278 CYS A CA 1
ATOM 2190 C C . CYS A 1 277 ? -11.780 -12.223 14.636 1.00 14.90 278 CYS A C 1
ATOM 2191 O O . CYS A 1 277 ? -11.053 -13.184 14.579 1.00 15.16 278 CYS A O 1
ATOM 2194 N N . HIS A 1 278 ? -12.457 -11.868 15.743 1.00 14.71 279 HIS A N 1
ATOM 2195 C CA . HIS A 1 278 ? -12.123 -12.584 16.995 1.00 15.99 279 HIS A CA 1
ATOM 2196 C C . HIS A 1 278 ? -12.345 -14.071 16.869 1.00 15.72 279 HIS A C 1
ATOM 2197 O O . HIS A 1 278 ? -11.644 -14.837 17.488 1.00 16.97 279 HIS A O 1
ATOM 2204 N N . ASP A 1 279 ? -13.359 -14.485 16.095 1.00 16.96 280 ASP A N 1
ATOM 2205 C CA . ASP A 1 279 ? -13.663 -15.912 16.031 1.00 17.91 280 ASP A CA 1
ATOM 2206 C C . ASP A 1 279 ? -12.507 -16.744 15.504 1.00 17.26 280 ASP A C 1
ATOM 2207 O O . ASP A 1 279 ? -12.383 -17.932 15.779 1.00 18.10 280 ASP A O 1
ATOM 2212 N N . ILE A 1 280 ? -11.698 -16.113 14.632 1.00 16.18 281 ILE A N 1
ATOM 2213 C CA . ILE A 1 280 ? -10.625 -16.855 14.017 1.00 16.97 281 ILE A CA 1
ATOM 2214 C C . ILE A 1 280 ? -9.536 -17.297 15.016 1.00 15.30 281 ILE A C 1
ATOM 2215 O O . ILE A 1 280 ? -8.988 -18.385 14.935 1.00 16.69 281 ILE A O 1
ATOM 2228 N N . PRO A 1 282 ? -9.429 -16.356 18.939 1.00 18.99 283 PRO A N 1
ATOM 2229 C CA . PRO A 1 282 ? -9.900 -15.479 20.024 1.00 19.35 283 PRO A CA 1
ATOM 2230 C C . PRO A 1 282 ? -8.985 -15.401 21.238 1.00 20.62 283 PRO A C 1
ATOM 2231 O O . PRO A 1 282 ? -8.258 -16.315 21.512 1.00 20.40 283 PRO A O 1
ATOM 2235 N N . PRO A 1 283 ? -9.034 -14.277 21.933 1.00 22.14 284 PRO A N 1
ATOM 2236 C CA . PRO A 1 283 ? -8.254 -14.139 23.150 1.00 23.66 284 PRO A CA 1
ATOM 2237 C C . PRO A 1 283 ? -8.906 -14.967 24.252 1.00 25.05 284 PRO A C 1
ATOM 2238 O O . PRO A 1 283 ? -10.054 -15.356 24.198 1.00 25.40 284 PRO A O 1
ATOM 2242 N N . PRO A 1 284 ? -8.139 -15.158 25.300 1.00 28.30 285 PRO A N 1
ATOM 2243 C CA . PRO A 1 284 ? -8.533 -15.976 26.452 1.00 30.03 285 PRO A CA 1
ATOM 2244 C C . PRO A 1 284 ? -9.762 -15.425 27.167 1.00 32.17 285 PRO A C 1
ATOM 2245 O O . PRO A 1 284 ? -9.930 -14.190 27.186 1.00 34.16 285 PRO A O 1
ATOM 2249 N N . ARG A 1 295 ? -4.415 -20.988 21.553 1.00 42.36 296 ARG A N 1
ATOM 2250 C CA . ARG A 1 295 ? -5.460 -21.611 22.359 1.00 42.23 296 ARG A CA 1
ATOM 2251 C C . ARG A 1 295 ? -6.663 -22.116 21.548 1.00 40.38 296 ARG A C 1
ATOM 2252 O O . ARG A 1 295 ? -7.159 -23.237 21.800 1.00 42.03 296 ARG A O 1
ATOM 2260 N N . VAL A 1 296 ? -7.171 -21.288 20.628 1.00 35.91 297 VAL A N 1
ATOM 2261 C CA . VAL A 1 296 ? -8.326 -21.664 19.804 1.00 30.77 297 VAL A CA 1
ATOM 2262 C C . VAL A 1 296 ? -8.151 -21.059 18.420 1.00 26.97 297 VAL A C 1
ATOM 2263 O O . VAL A 1 296 ? -7.763 -19.880 18.291 1.00 25.10 297 VAL A O 1
ATOM 2267 N N . ILE A 1 297 ? -8.402 -21.871 17.388 1.00 22.93 298 ILE A N 1
ATOM 2268 C CA . ILE A 1 297 ? -8.360 -21.374 16.007 1.00 21.60 298 ILE A CA 1
ATOM 2269 C C . ILE A 1 297 ? -9.594 -21.879 15.315 1.00 20.29 298 ILE A C 1
ATOM 2270 O O . ILE A 1 297 ? -9.991 -23.039 15.503 1.00 20.96 298 ILE A O 1
ATOM 2275 N N . ALA A 1 298 ? -10.213 -21.026 14.518 1.00 19.37 299 ALA A N 1
ATOM 2276 C CA . ALA A 1 298 ? -11.388 -21.459 13.769 1.00 18.99 299 ALA A CA 1
ATOM 2277 C C . ALA A 1 298 ? -11.431 -20.775 12.403 1.00 19.49 299 ALA A C 1
ATOM 2278 O O . ALA A 1 298 ? -10.908 -19.671 12.241 1.00 20.11 299 ALA A O 1
ATOM 2280 N N . PHE A 1 299 ? -12.074 -21.417 11.441 1.00 18.15 300 PHE A N 1
ATOM 2281 C CA . PHE A 1 299 ? -12.353 -20.844 10.115 1.00 18.15 300 PHE A CA 1
ATOM 2282 C C . PHE A 1 299 ? -13.584 -19.981 10.251 1.00 18.08 300 PHE A C 1
ATOM 2283 O O . PHE A 1 299 ? -14.605 -20.419 10.816 1.00 18.94 300 PHE A O 1
ATOM 2291 N N . ASN A 1 300 ? -13.503 -18.722 9.821 1.00 17.17 301 ASN A N 1
ATOM 2292 C CA . ASN A 1 300 ? -14.614 -17.841 10.023 1.00 16.97 301 ASN A CA 1
ATOM 2293 C C . ASN A 1 300 ? -14.502 -16.654 9.115 1.00 16.52 301 ASN A C 1
ATOM 2294 O O . ASN A 1 300 ? -13.413 -16.302 8.664 1.00 16.27 301 ASN A O 1
ATOM 2299 N N . GLY A 1 301 ? -15.622 -16.047 8.800 1.00 16.22 302 GLY A N 1
ATOM 2300 C CA . GLY A 1 301 ? -15.554 -14.803 8.054 1.00 15.81 302 GLY A CA 1
ATOM 2301 C C . GLY A 1 301 ? -14.907 -13.699 8.911 1.00 15.91 302 GLY A C 1
ATOM 2302 O O . GLY A 1 301 ? -15.021 -13.682 10.166 1.00 16.87 302 GLY A O 1
ATOM 2303 N N . ALA A 1 302 ? -14.357 -12.692 8.211 1.00 15.31 303 ALA A N 1
ATOM 2304 C CA . ALA A 1 302 ? -13.769 -11.527 8.886 1.00 15.00 303 ALA A CA 1
ATOM 2305 C C . ALA A 1 302 ? -14.237 -10.226 8.199 1.00 15.86 303 ALA A C 1
ATOM 2306 O O . ALA A 1 302 ? -14.653 -10.230 7.004 1.00 16.88 303 ALA A O 1
ATOM 2308 N N . GLY A 1 303 ? -14.164 -9.118 8.919 1.00 15.10 304 GLY A N 1
ATOM 2309 C CA . GLY A 1 303 ? -14.554 -7.839 8.401 1.00 16.26 304 GLY A CA 1
ATOM 2310 C C . GLY A 1 303 ? -13.507 -6.765 8.681 1.00 15.88 304 GLY A C 1
ATOM 2311 O O . GLY A 1 303 ? -12.835 -6.804 9.709 1.00 15.22 304 GLY A O 1
ATOM 2312 N N . LEU A 1 304 ? -13.367 -5.853 7.750 1.00 14.79 305 LEU A N 1
ATOM 2313 C CA . LEU A 1 304 ? -12.492 -4.710 7.891 1.00 16.18 305 LEU A CA 1
ATOM 2314 C C . LEU A 1 304 ? -13.181 -3.500 7.317 1.00 16.72 305 LEU A C 1
ATOM 2315 O O . LEU A 1 304 ? -13.726 -3.588 6.228 1.00 18.49 305 LEU A O 1
ATOM 2320 N N . SER A 1 305 ? -13.131 -2.366 7.987 1.00 15.67 306 SER A N 1
ATOM 2321 C CA . SER A 1 305 ? -13.764 -1.169 7.479 1.00 16.15 306 SER A CA 1
ATOM 2322 C C . SER A 1 305 ? -12.994 0.040 7.914 1.00 16.58 306 SER A C 1
ATOM 2323 O O . SER A 1 305 ? -12.341 -0.036 8.927 1.00 15.75 306 SER A O 1
ATOM 2326 N N . VAL A 1 306 ? -13.020 1.090 7.107 1.00 15.94 307 VAL A N 1
ATOM 2327 C CA . VAL A 1 306 ? -12.482 2.366 7.498 1.00 16.37 307 VAL A CA 1
ATOM 2328 C C . VAL A 1 306 ? -13.574 3.416 7.240 1.00 17.53 307 VAL A C 1
ATOM 2329 O O . VAL A 1 306 ? -14.463 3.220 6.398 1.00 16.91 307 VAL A O 1
ATOM 2333 N N . ALA A 1 307 ? -13.485 4.533 7.943 1.00 17.07 308 ALA A N 1
ATOM 2334 C CA . ALA A 1 307 ? -14.424 5.636 7.694 1.00 18.87 308 ALA A CA 1
ATOM 2335 C C . ALA A 1 307 ? -13.684 6.951 7.764 1.00 18.94 308 ALA A C 1
ATOM 2336 O O . ALA A 1 307 ? -12.533 6.974 8.164 1.00 19.03 308 ALA A O 1
ATOM 2338 N N . PRO A 1 308 ? -14.295 8.049 7.330 1.00 19.78 309 PRO A N 1
ATOM 2339 C CA . PRO A 1 308 ? -13.579 9.322 7.273 1.00 20.35 309 PRO A CA 1
ATOM 2340 C C . PRO A 1 308 ? -12.974 9.823 8.609 1.00 19.41 309 PRO A C 1
ATOM 2341 O O . PRO A 1 308 ? -13.437 9.477 9.688 1.00 18.41 309 PRO A O 1
ATOM 2345 N N . GLU A 1 309 ? -11.968 10.691 8.486 1.00 21.21 310 GLU A N 1
ATOM 2346 C CA . GLU A 1 309 ? -11.329 11.319 9.658 1.00 22.69 310 GLU A CA 1
ATOM 2347 C C . GLU A 1 309 ? -12.333 12.137 10.466 1.00 23.15 310 GLU A C 1
ATOM 2348 O O . GLU A 1 309 ? -13.323 12.597 9.926 1.00 23.93 310 GLU A O 1
ATOM 2354 N N . ILE A 1 310 ? -12.107 12.230 11.759 1.00 23.81 311 ILE A N 1
ATOM 2355 C CA . ILE A 1 310 ? -12.939 13.068 12.639 1.00 24.76 311 ILE A CA 1
ATOM 2356 C C . ILE A 1 310 ? -12.221 14.411 12.652 1.00 24.91 311 ILE A C 1
ATOM 2357 O O . ILE A 1 310 ? -10.980 14.425 12.700 1.00 23.77 311 ILE A O 1
ATOM 2362 N N . SER A 1 311 ? -12.967 15.518 12.586 1.00 25.89 312 SER A N 1
ATOM 2363 C CA . SER A 1 311 ? -12.357 16.843 12.718 1.00 25.84 312 SER A CA 1
ATOM 2364 C C . SER A 1 311 ? -12.109 17.206 14.177 1.00 25.52 312 SER A C 1
ATOM 2365 O O . SER A 1 311 ? -13.038 17.398 14.946 1.00 25.73 312 SER A O 1
ATOM 2368 N N . PHE A 1 312 ? -10.839 17.298 14.560 1.00 25.03 313 PHE A N 1
ATOM 2369 C CA . PHE A 1 312 ? -10.489 17.713 15.918 1.00 24.66 313 PHE A CA 1
ATOM 2370 C C . PHE A 1 312 ? -10.972 19.170 16.162 1.00 25.16 313 PHE A C 1
ATOM 2371 O O . PHE A 1 312 ? -11.461 19.508 17.244 1.00 25.43 313 PHE A O 1
ATOM 2379 N N . GLU A 1 313 ? -10.833 20.003 15.143 1.00 25.52 314 GLU A N 1
ATOM 2380 C CA . GLU A 1 313 ? -11.246 21.404 15.241 1.00 27.42 314 GLU A CA 1
ATOM 2381 C C . GLU A 1 313 ? -12.710 21.493 15.619 1.00 26.69 314 GLU A C 1
ATOM 2382 O O . GLU A 1 313 ? -13.094 22.276 16.480 1.00 26.15 314 GLU A O 1
ATOM 2388 N N . GLU A 1 314 ? -13.544 20.699 14.946 1.00 28.16 315 GLU A N 1
ATOM 2389 C CA . GLU A 1 314 ? -14.972 20.752 15.223 1.00 29.45 315 GLU A CA 1
ATOM 2390 C C . GLU A 1 314 ? -15.237 20.304 16.642 1.00 28.69 315 GLU A C 1
ATOM 2391 O O . GLU A 1 314 ? -16.113 20.838 17.330 1.00 28.84 315 GLU A O 1
ATOM 2397 N N . ILE A 1 315 ? -14.485 19.308 17.095 1.00 27.59 316 ILE A N 1
ATOM 2398 C CA . ILE A 1 315 ? -14.671 18.834 18.449 1.00 27.09 316 ILE A CA 1
ATOM 2399 C C . ILE A 1 315 ? -14.249 19.963 19.408 1.00 27.61 316 ILE A C 1
ATOM 2400 O O . ILE A 1 315 ? -14.918 20.246 20.405 1.00 26.94 316 ILE A O 1
ATOM 2405 N N . ALA A 1 316 ? -13.128 20.615 19.100 1.00 26.09 317 ALA A N 1
ATOM 2406 C CA . ALA A 1 316 ? -12.617 21.660 19.963 1.00 28.37 317 ALA A CA 1
ATOM 2407 C C . ALA A 1 316 ? -13.596 22.849 19.963 1.00 28.16 317 ALA A C 1
ATOM 2408 O O . ALA A 1 316 ? -13.803 23.472 20.989 1.00 29.27 317 ALA A O 1
ATOM 2410 N N . ALA A 1 317 ? -14.224 23.118 18.827 1.00 29.30 318 ALA A N 1
ATOM 2411 C CA . ALA A 1 317 ? -15.165 24.243 18.731 1.00 30.55 318 ALA A CA 1
ATOM 2412 C C . ALA A 1 317 ? -16.488 24.032 19.500 1.00 31.84 318 ALA A C 1
ATOM 2413 O O . ALA A 1 317 ? -17.180 25.002 19.783 1.00 32.85 318 ALA A O 1
ATOM 2415 N N . THR A 1 318 ? -16.811 22.791 19.853 1.00 33.02 319 THR A N 1
ATOM 2416 C CA . THR A 1 318 ? -18.117 22.476 20.459 1.00 35.08 319 THR A CA 1
ATOM 2417 C C . THR A 1 318 ? -18.002 21.949 21.870 1.00 35.40 319 THR A C 1
ATOM 2418 O O . THR A 1 318 ? -18.973 21.405 22.422 1.00 37.52 319 THR A O 1
ATOM 2422 N N . HIS A 1 319 ? -16.821 22.085 22.456 1.00 34.79 320 HIS A N 1
ATOM 2423 C CA . HIS A 1 319 ? -16.597 21.598 23.809 1.00 34.00 320 HIS A CA 1
ATOM 2424 C C . HIS A 1 319 ? -16.032 22.719 24.658 1.00 34.60 320 HIS A C 1
ATOM 2425 O O . HIS A 1 319 ? -15.574 23.722 24.117 1.00 34.27 320 HIS A O 1
ATOM 2432 N N . LYS A 1 320 ? -16.061 22.555 25.980 1.00 34.52 321 LYS A N 1
ATOM 2433 C CA . LYS A 1 320 ? -15.829 23.686 26.895 1.00 34.65 321 LYS A CA 1
ATOM 2434 C C . LYS A 1 320 ? -14.408 23.844 27.430 1.00 33.10 321 LYS A C 1
ATOM 2435 O O . LYS A 1 320 ? -13.993 24.963 27.741 1.00 33.09 321 LYS A O 1
ATOM 2441 N N . ASN A 1 321 ? -13.658 22.751 27.543 1.00 30.94 322 ASN A N 1
ATOM 2442 C CA . ASN A 1 321 ? -12.297 22.865 28.056 1.00 29.30 322 ASN A CA 1
ATOM 2443 C C . ASN A 1 321 ? -11.391 21.796 27.410 1.00 29.65 322 ASN A C 1
ATOM 2444 O O . ASN A 1 321 ? -11.868 20.929 26.699 1.00 27.30 322 ASN A O 1
ATOM 2449 N N . PRO A 1 322 ? -10.085 21.907 27.618 1.00 29.25 323 PRO A N 1
ATOM 2450 C CA . PRO A 1 322 ? -9.085 21.016 27.020 1.00 29.30 323 PRO A CA 1
ATOM 2451 C C . PRO A 1 322 ? -9.322 19.534 27.319 1.00 30.94 323 PRO A C 1
ATOM 2452 O O . PRO A 1 322 ? -9.332 18.686 26.410 1.00 30.43 323 PRO A O 1
ATOM 2456 N N . GLU A 1 323 ? -9.521 19.214 28.591 1.00 30.90 324 GLU A N 1
ATOM 2457 C CA . GLU A 1 323 ? -9.751 17.841 29.016 1.00 32.44 324 GLU A CA 1
ATOM 2458 C C . GLU A 1 323 ? -10.999 17.295 28.368 1.00 31.34 324 GLU A C 1
ATOM 2459 O O . GLU A 1 323 ? -11.024 16.111 27.989 1.00 31.90 324 GLU A O 1
ATOM 2465 N N . GLU A 1 324 ? -12.047 18.097 28.231 1.00 29.76 325 GLU A N 1
ATOM 2466 C CA . GLU A 1 324 ? -13.245 17.524 27.628 1.00 29.21 325 GLU A CA 1
ATOM 2467 C C . GLU A 1 324 ? -13.026 17.319 26.130 1.00 28.82 325 GLU A C 1
ATOM 2468 O O . GLU A 1 324 ? -13.590 16.396 25.525 1.00 28.29 325 GLU A O 1
ATOM 2474 N N . VAL A 1 325 ? -12.180 18.165 25.537 1.00 26.70 326 VAL A N 1
ATOM 2475 C CA . VAL A 1 325 ? -11.935 18.098 24.111 1.00 25.09 326 VAL A CA 1
ATOM 2476 C C . VAL A 1 325 ? -11.174 16.816 23.805 1.00 25.81 326 VAL A C 1
ATOM 2477 O O . VAL A 1 325 ? -11.552 16.103 22.881 1.00 24.50 326 VAL A O 1
ATOM 2481 N N . ARG A 1 326 ? -10.133 16.524 24.584 1.00 25.13 327 ARG A N 1
ATOM 2482 C CA . ARG A 1 326 ? -9.347 15.303 24.387 1.00 26.49 327 ARG A CA 1
ATOM 2483 C C . ARG A 1 326 ? -10.200 14.033 24.514 1.00 25.66 327 ARG A C 1
ATOM 2484 O O . ARG A 1 326 ? -10.074 13.069 23.722 1.00 25.00 327 ARG A O 1
ATOM 2492 N N . GLU A 1 327 ? -11.060 13.982 25.528 1.00 23.71 328 GLU A N 1
ATOM 2493 C CA . GLU A 1 327 ? -11.895 12.795 25.682 1.00 24.52 328 GLU A CA 1
ATOM 2494 C C . GLU A 1 327 ? -12.925 12.745 24.579 1.00 22.23 328 GLU A C 1
ATOM 2495 O O . GLU A 1 327 ? -13.220 11.678 24.042 1.00 22.18 328 GLU A O 1
ATOM 2501 N N . ALA A 1 328 ? -13.478 13.878 24.197 1.00 21.68 329 ALA A N 1
ATOM 2502 C CA . ALA A 1 328 ? -14.482 13.869 23.135 1.00 21.10 329 ALA A CA 1
ATOM 2503 C C . ALA A 1 328 ? -13.897 13.416 21.805 1.00 20.96 329 ALA A C 1
ATOM 2504 O O . ALA A 1 328 ? -14.567 12.732 21.038 1.00 20.35 329 ALA A O 1
ATOM 2506 N N . TYR A 1 329 ? -12.672 13.826 21.533 1.00 18.41 330 TYR A N 1
ATOM 2507 C CA . TYR A 1 329 ? -12.018 13.419 20.280 1.00 19.17 330 TYR A CA 1
ATOM 2508 C C . TYR A 1 329 ? -11.768 11.902 20.258 1.00 18.17 330 TYR A C 1
ATOM 2509 O O . TYR A 1 329 ? -12.095 11.215 19.262 1.00 18.32 330 TYR A O 1
ATOM 2518 N N . SER A 1 330 ? -11.221 11.365 21.339 1.00 17.55 331 SER A N 1
ATOM 2519 C CA . SER A 1 330 ? -11.060 9.913 21.414 1.00 17.17 331 SER A CA 1
ATOM 2520 C C . SER A 1 330 ? -12.407 9.181 21.303 1.00 19.48 331 SER A C 1
ATOM 2521 O O . SER A 1 330 ? -12.563 8.171 20.588 1.00 18.63 331 SER A O 1
ATOM 2524 N N . LYS A 1 331 ? -13.403 9.714 21.988 1.00 18.60 332 LYS A N 1
ATOM 2525 C CA . LYS A 1 331 ? -14.722 9.091 21.973 1.00 18.66 332 LYS A CA 1
ATOM 2526 C C . LYS A 1 331 ? -15.354 9.163 20.564 1.00 18.24 332 LYS A C 1
ATOM 2527 O O . LYS A 1 331 ? -16.044 8.217 20.128 1.00 18.79 332 LYS A O 1
ATOM 2533 N N . ALA A 1 332 ? -15.084 10.243 19.832 1.00 18.30 333 ALA A N 1
ATOM 2534 C CA . ALA A 1 332 ? -15.608 10.322 18.445 1.00 18.61 333 ALA A CA 1
ATOM 2535 C C . ALA A 1 332 ? -14.962 9.275 17.538 1.00 18.49 333 ALA A C 1
ATOM 2536 O O . ALA A 1 332 ? -15.623 8.678 16.699 1.00 18.39 333 ALA A O 1
ATOM 2538 N N . LEU A 1 333 ? -13.649 9.093 17.685 1.00 17.59 334 LEU A N 1
ATOM 2539 C CA . LEU A 1 333 ? -13.027 7.988 16.942 1.00 18.30 334 LEU A CA 1
ATOM 2540 C C . LEU A 1 333 ? -13.589 6.631 17.350 1.00 17.74 334 LEU A C 1
ATOM 2541 O O . LEU A 1 333 ? -13.835 5.782 16.503 1.00 18.29 334 LEU A O 1
ATOM 2546 N N . PHE A 1 334 ? -13.735 6.398 18.646 1.00 17.03 335 PHE A N 1
ATOM 2547 C CA . PHE A 1 334 ? -14.261 5.145 19.163 1.00 17.59 335 PHE A CA 1
ATOM 2548 C C . PHE A 1 334 ? -15.670 4.897 18.605 1.00 17.10 335 PHE A C 1
ATOM 2549 O O . PHE A 1 334 ? -15.970 3.799 18.138 1.00 18.31 335 PHE A O 1
ATOM 2557 N N . ASP A 1 335 ? -16.512 5.927 18.649 1.00 19.12 336 ASP A N 1
ATOM 2558 C CA . ASP A 1 335 ? -17.905 5.751 18.175 1.00 19.03 336 ASP A CA 1
ATOM 2559 C C . ASP A 1 335 ? -17.943 5.411 16.706 1.00 19.40 336 ASP A C 1
ATOM 2560 O O . ASP A 1 335 ? -18.799 4.641 16.285 1.00 20.96 336 ASP A O 1
ATOM 2565 N N . SER A 1 336 ? -16.997 5.921 15.915 1.00 19.64 337 SER A N 1
ATOM 2566 C CA . SER A 1 336 ? -16.945 5.573 14.489 1.00 18.65 337 SER A CA 1
ATOM 2567 C C . SER A 1 336 ? -16.523 4.122 14.346 1.00 20.13 337 SER A C 1
ATOM 2568 O O . SER A 1 336 ? -17.121 3.328 13.592 1.00 20.19 337 SER A O 1
ATOM 2571 N N . VAL A 1 337 ? -15.479 3.737 15.090 1.00 17.74 338 VAL A N 1
ATOM 2572 C CA . VAL A 1 337 ? -15.071 2.348 15.045 1.00 16.65 338 VAL A CA 1
ATOM 2573 C C . VAL A 1 337 ? -16.218 1.443 15.443 1.00 17.44 338 VAL A C 1
ATOM 2574 O O . VAL A 1 337 ? -16.452 0.428 14.804 1.00 19.00 338 VAL A O 1
ATOM 2578 N N . ALA A 1 338 ? -16.964 1.811 16.487 1.00 18.37 339 ALA A N 1
ATOM 2579 C CA . ALA A 1 338 ? -18.014 0.955 16.958 1.00 19.27 339 ALA A CA 1
ATOM 2580 C C . ALA A 1 338 ? -19.152 0.929 15.916 1.00 18.78 339 ALA A C 1
ATOM 2581 O O . ALA A 1 338 ? -19.736 -0.149 15.762 1.00 19.69 339 ALA A O 1
ATOM 2591 N N . GLN A 1 340 ? -18.861 1.197 12.709 1.00 18.92 341 GLN A N 1
ATOM 2592 C CA . GLN A 1 340 ? -18.433 0.339 11.602 1.00 18.56 341 GLN A CA 1
ATOM 2593 C C . GLN A 1 340 ? -18.450 -1.104 12.031 1.00 17.48 341 GLN A C 1
ATOM 2594 O O . GLN A 1 340 ? -18.854 -1.989 11.270 1.00 19.38 341 GLN A O 1
ATOM 2600 N N . TYR A 1 341 ? -17.966 -1.379 13.253 1.00 16.20 342 TYR A N 1
ATOM 2601 C CA . TYR A 1 341 ? -17.888 -2.731 13.747 1.00 15.83 342 TYR A CA 1
ATOM 2602 C C . TYR A 1 341 ? -19.303 -3.353 13.753 1.00 17.57 342 TYR A C 1
ATOM 2603 O O . TYR A 1 341 ? -19.466 -4.518 13.384 1.00 19.04 342 TYR A O 1
ATOM 2612 N N . ASN A 1 342 ? -20.302 -2.538 14.111 1.00 19.88 343 ASN A N 1
ATOM 2613 C CA . ASN A 1 342 ? -21.686 -3.073 14.154 1.00 22.58 343 ASN A CA 1
ATOM 2614 C C . ASN A 1 342 ? -22.163 -3.480 12.762 1.00 22.31 343 ASN A C 1
ATOM 2615 O O . ASN A 1 342 ? -22.825 -4.523 12.603 1.00 22.91 343 ASN A O 1
ATOM 2620 N N . VAL A 1 343 ? -21.807 -2.680 11.766 1.00 20.27 344 VAL A N 1
ATOM 2621 C CA . VAL A 1 343 ? -22.132 -3.061 10.381 1.00 19.70 344 VAL A CA 1
ATOM 2622 C C . VAL A 1 343 ? -21.434 -4.391 10.006 1.00 19.83 344 VAL A C 1
ATOM 2623 O O . VAL A 1 343 ? -22.056 -5.314 9.447 1.00 20.19 344 VAL A O 1
ATOM 2627 N N . LEU A 1 344 ? -20.143 -4.533 10.319 1.00 18.25 345 LEU A N 1
ATOM 2628 C CA . LEU A 1 344 ? -19.491 -5.777 9.983 1.00 17.34 345 LEU A CA 1
ATOM 2629 C C . LEU A 1 344 ? -20.142 -6.979 10.682 1.00 18.05 345 LEU A C 1
ATOM 2630 O O . LEU A 1 344 ? -20.282 -8.077 10.102 1.00 17.82 345 LEU A O 1
ATOM 2635 N N . LYS A 1 345 ? -20.532 -6.762 11.951 1.00 17.98 346 LYS A N 1
ATOM 2636 C CA . LYS A 1 345 ? -21.120 -7.804 12.753 1.00 19.60 346 LYS A CA 1
ATOM 2637 C C . LYS A 1 345 ? -22.447 -8.250 12.124 1.00 20.38 346 LYS A C 1
ATOM 2638 O O . LYS A 1 345 ? -22.729 -9.466 12.033 1.00 20.16 346 LYS A O 1
ATOM 2644 N N . THR A 1 346 ? -23.215 -7.241 11.722 1.00 21.16 347 THR A N 1
ATOM 2645 C CA . THR A 1 346 ? -24.517 -7.463 11.096 1.00 22.60 347 THR A CA 1
ATOM 2646 C C . THR A 1 346 ? -24.350 -8.227 9.768 1.00 22.98 347 THR A C 1
ATOM 2647 O O . THR A 1 346 ? -25.163 -9.123 9.442 1.00 22.85 347 THR A O 1
ATOM 2651 N N . ALA A 1 347 ? -23.287 -7.913 9.007 1.00 20.68 348 ALA A N 1
ATOM 2652 C CA . ALA A 1 347 ? -23.031 -8.611 7.751 1.00 20.53 348 ALA A CA 1
ATOM 2653 C C . ALA A 1 347 ? -22.671 -10.069 7.994 1.00 21.00 348 ALA A C 1
ATOM 2654 O O . ALA A 1 347 ? -23.120 -10.977 7.255 1.00 22.12 348 ALA A O 1
ATOM 2656 N N . ILE A 1 348 ? -21.825 -10.308 8.994 1.00 20.15 349 ILE A N 1
ATOM 2657 C CA . ILE A 1 348 ? -21.276 -11.622 9.219 1.00 20.46 349 ILE A CA 1
ATOM 2658 C C . ILE A 1 348 ? -22.144 -12.436 10.192 1.00 23.40 349 ILE A C 1
ATOM 2659 O O . ILE A 1 348 ? -22.954 -13.234 9.742 1.00 24.09 349 ILE A O 1
ATOM 2664 N N . SER A 1 349 ? -22.050 -12.236 11.506 1.00 23.08 350 SER A N 1
ATOM 2665 C CA . SER A 1 349 ? -22.826 -13.073 12.418 1.00 24.98 350 SER A CA 1
ATOM 2666 C C . SER A 1 349 ? -24.323 -12.769 12.330 1.00 25.97 350 SER A C 1
ATOM 2667 O O . SER A 1 349 ? -25.160 -13.621 12.647 1.00 26.38 350 SER A O 1
ATOM 2670 N N . GLY A 1 350 ? -24.658 -11.566 11.897 1.00 25.82 351 GLY A N 1
ATOM 2671 C CA . GLY A 1 350 ? -26.062 -11.215 11.681 1.00 25.74 351 GLY A CA 1
ATOM 2672 C C . GLY A 1 350 ? -26.603 -11.806 10.376 1.00 26.20 351 GLY A C 1
ATOM 2673 O O . GLY A 1 350 ? -27.806 -11.686 10.101 1.00 26.39 351 GLY A O 1
ATOM 2674 N N . LYS A 1 351 ? -25.733 -12.388 9.562 1.00 26.12 352 LYS A N 1
ATOM 2675 C CA . LYS A 1 351 ? -26.124 -13.060 8.305 1.00 27.85 352 LYS A CA 1
ATOM 2676 C C . LYS A 1 351 ? -26.775 -12.171 7.250 1.00 26.84 352 LYS A C 1
ATOM 2677 O O . LYS A 1 351 ? -27.390 -12.661 6.297 1.00 28.30 352 LYS A O 1
ATOM 2683 N N . GLN A 1 352 ? -26.589 -10.862 7.351 1.00 26.25 353 GLN A N 1
ATOM 2684 C CA . GLN A 1 352 ? -27.162 -9.943 6.358 1.00 23.90 353 GLN A CA 1
ATOM 2685 C C . GLN A 1 352 ? -26.309 -9.734 5.127 1.00 23.90 353 GLN A C 1
ATOM 2686 O O . GLN A 1 352 ? -26.786 -9.171 4.145 1.00 23.89 353 GLN A O 1
ATOM 2692 N N . GLY A 1 353 ? -25.039 -10.136 5.180 1.00 21.05 354 GLY A N 1
ATOM 2693 C CA . GLY A 1 353 ? -24.131 -9.910 4.084 1.00 21.60 354 GLY A CA 1
ATOM 2694 C C . GLY A 1 353 ? -24.128 -8.452 3.673 1.00 21.35 354 GLY A C 1
ATOM 2695 O O . GLY A 1 353 ? -24.163 -7.552 4.508 1.00 21.70 354 GLY A O 1
ATOM 2696 N N . LEU A 1 354 ? -24.160 -8.205 2.368 1.00 22.16 355 LEU A N 1
ATOM 2697 C CA . LEU A 1 354 ? -24.096 -6.833 1.876 1.00 23.20 355 LEU A CA 1
ATOM 2698 C C . LEU A 1 354 ? -25.304 -6.007 2.320 1.00 24.23 355 LEU A C 1
ATOM 2699 O O . LEU A 1 354 ? -25.215 -4.779 2.355 1.00 25.57 355 LEU A O 1
ATOM 2704 N N . GLY A 1 355 ? -26.403 -6.674 2.668 1.00 24.51 356 GLY A N 1
ATOM 2705 C CA . GLY A 1 355 ? -27.577 -5.970 3.164 1.00 24.88 356 GLY A CA 1
ATOM 2706 C C . GLY A 1 355 ? -27.344 -5.172 4.431 1.00 26.30 356 GLY A C 1
ATOM 2707 O O . GLY A 1 355 ? -28.158 -4.332 4.829 1.00 26.12 356 GLY A O 1
ATOM 2708 N N . ALA A 1 356 ? -26.229 -5.470 5.094 1.00 25.12 357 ALA A N 1
ATOM 2709 C CA . ALA A 1 356 ? -25.857 -4.767 6.325 1.00 24.71 357 ALA A CA 1
ATOM 2710 C C . ALA A 1 356 ? -25.379 -3.347 5.999 1.00 23.49 357 ALA A C 1
ATOM 2711 O O . ALA A 1 356 ? -25.292 -2.501 6.905 1.00 24.66 357 ALA A O 1
ATOM 2713 N N . SER A 1 357 ? -25.028 -3.098 4.741 1.00 22.76 358 SER A N 1
ATOM 2714 C CA . SER A 1 357 ? -24.546 -1.795 4.336 1.00 24.17 358 SER A CA 1
ATOM 2715 C C . SER A 1 357 ? -25.465 -0.675 4.780 1.00 25.68 358 SER A C 1
ATOM 2716 O O . SER A 1 357 ? -26.660 -0.876 4.868 1.00 24.85 358 SER A O 1
ATOM 2719 N N . THR A 1 358 ? -24.855 0.483 5.079 1.00 25.98 359 THR A N 1
ATOM 2720 C CA . THR A 1 358 ? -25.546 1.703 5.484 1.00 25.78 359 THR A CA 1
ATOM 2721 C C . THR A 1 358 ? -24.964 2.875 4.722 1.00 26.47 359 THR A C 1
ATOM 2722 O O . THR A 1 358 ? -24.002 2.734 3.934 1.00 27.09 359 THR A O 1
ATOM 2726 N N . ALA A 1 359 ? -25.516 4.066 4.950 1.00 27.30 360 ALA A N 1
ATOM 2727 C CA . ALA A 1 359 ? -25.015 5.220 4.198 1.00 27.78 360 ALA A CA 1
ATOM 2728 C C . ALA A 1 359 ? -23.566 5.524 4.602 1.00 27.56 360 ALA A C 1
ATOM 2729 O O . ALA A 1 359 ? -22.796 6.071 3.816 1.00 28.99 360 ALA A O 1
ATOM 2731 N N . ASP A 1 360 ? -23.190 5.129 5.812 1.00 27.01 361 ASP A N 1
ATOM 2732 C CA . ASP A 1 360 ? -21.815 5.380 6.271 1.00 26.89 361 ASP A CA 1
ATOM 2733 C C . ASP A 1 360 ? -20.796 4.269 5.923 1.00 25.94 361 ASP A C 1
ATOM 2734 O O . ASP A 1 360 ? -19.592 4.529 5.873 1.00 25.63 361 ASP A O 1
ATOM 2739 N N . VAL A 1 361 ? -21.280 3.051 5.705 1.00 24.15 362 VAL A N 1
ATOM 2740 C CA . VAL A 1 361 ? -20.400 1.899 5.454 1.00 23.54 362 VAL A CA 1
ATOM 2741 C C . VAL A 1 361 ? -20.937 1.095 4.276 1.00 22.99 362 VAL A C 1
ATOM 2742 O O . VAL A 1 361 ? -21.930 0.399 4.428 1.00 22.83 362 VAL A O 1
ATOM 2746 N N . SER A 1 362 ? -20.253 1.184 3.152 1.00 22.95 363 SER A N 1
ATOM 2747 C CA . SER A 1 362 ? -20.614 0.460 1.940 1.00 23.03 363 SER A CA 1
ATOM 2748 C C . SER A 1 362 ? -19.744 -0.779 1.954 1.00 23.25 363 SER A C 1
ATOM 2749 O O . SER A 1 362 ? -18.538 -0.675 1.945 1.00 24.03 363 SER A O 1
ATOM 2752 N N . LEU A 1 363 ? -20.358 -1.951 1.975 1.00 22.97 364 LEU A N 1
ATOM 2753 C CA . LEU A 1 363 ? -19.640 -3.209 2.017 1.00 22.60 364 LEU A CA 1
ATOM 2754 C C . LEU A 1 363 ? -19.419 -3.800 0.645 1.00 23.32 364 LEU A C 1
ATOM 2755 O O . LEU A 1 363 ? -20.267 -3.673 -0.241 1.00 23.10 364 LEU A O 1
ATOM 2760 N N . SER A 1 364 ? -18.302 -4.503 0.505 1.00 22.93 365 SER A N 1
ATOM 2761 C CA . SER A 1 364 ? -17.958 -5.223 -0.716 1.00 23.21 365 SER A CA 1
ATOM 2762 C C . SER A 1 364 ? -17.102 -6.451 -0.410 1.00 23.94 365 SER A C 1
ATOM 2763 O O . SER A 1 364 ? -16.561 -6.590 0.718 1.00 21.94 365 SER A O 1
ATOM 2766 N N . GLN A 1 365 ? -17.024 -7.350 -1.386 1.00 22.77 366 GLN A N 1
ATOM 2767 C CA . GLN A 1 365 ? -16.233 -8.576 -1.339 1.00 23.08 366 GLN A CA 1
ATOM 2768 C C . GLN A 1 365 ? -15.411 -8.668 -2.614 1.00 25.39 366 GLN A C 1
ATOM 2769 O O . GLN A 1 365 ? -15.832 -9.331 -3.578 1.00 26.70 366 GLN A O 1
ATOM 2775 N N . PRO A 1 366 ? -14.255 -8.021 -2.635 1.00 26.40 367 PRO A N 1
ATOM 2776 C CA . PRO A 1 366 ? -13.396 -7.916 -3.814 1.00 28.09 367 PRO A CA 1
ATOM 2777 C C . PRO A 1 366 ? -12.327 -8.977 -3.812 1.00 29.90 367 PRO A C 1
ATOM 2778 O O . PRO A 1 366 ? -11.132 -8.634 -3.528 1.00 33.64 367 PRO A O 1
ATOM 2782 N N . TRP A 1 367 ? -12.725 -10.221 -3.887 1.00 28.68 368 TRP A N 1
ATOM 2783 C CA . TRP A 1 367 ? -11.749 -11.293 -3.986 1.00 28.28 368 TRP A CA 1
ATOM 2784 C C . TRP A 1 367 ? -12.262 -12.205 -5.072 1.00 27.92 368 TRP A C 1
ATOM 2785 O O . TRP A 1 367 ? -13.335 -11.898 -5.623 1.00 28.44 368 TRP A O 1
#

Organism: Cucurbita moschata (NCBI:txid3662)

CATH classification: 1.10.1200.50 (+1 more: 3.40.1130.10)

B-factor: mean 25.96, std 10.59, range [8.43, 78.85]

Secondary structure (DSSP, 8-state):
-----GGGG--SHHHHHHHHHHHHHTT-S-HHHHH--HHHHHHHHHHHHTT-TTHHHHHHH--HHHHHHHHHHHS-----SEEPPP-SSS-HHHHHHHHHGGGB-GGG-EEE-HHHHHHHHHHHHTT-EEEEEE----TTHHHHHHHHHTTT-HHHHHHPEEEE-THHHH-TTTHHHHHTSEEEE---TT---SGGGHHHHHHHHHHHHH--HHHHH---EEEE-TT-S---B-TTT--B-PPPP-HHHHH--HHHHTSSS-EEEEEEEEE-TT---------B--EEEE-PPP-HHHHHHTSSSHHHHHHHHHHHHHHHH--HHHHHHHTTT--GGGG--SS--EE---

Radius of gyration: 20.76 Å; Cα contacts (8 Å, |Δi|>4): 633; chains: 1; bounding box: 53×63×42 Å

Sequence (350 aa):
ASHSRKFLDVRSEEELLSCIKKETEAGKLPPNVAAGEELYQNYRNAVIESGNPKADEIVLSNTVALDRILLDVEDPFVFSSHHKAIREPFDYYIFGQNYIRPLIDFGNSFVGNLSLFKDIEEKLQQGHNVVLISNHQTEADPAIISLLLEKTNPYIAENTIFVAGDRVLADPLCKPFSIGRNLICVYSKKHFDIPELTETKRKANTRSLKEALLLRGGSQLIWIAPSGGRDRPDPSTGEWYPAPFDASSVDNRRLIQHSDVPGHLFPLALLCHDIPPPRVIAFNGAGLSVAPEISFEEIAATHKNPEEVREAYSKALFDSVAQYNVLKTAISGKQGLGASTADVSLSQPW

Nearest PDB structures (foldseek):
  1iuq-assembly1_A  TM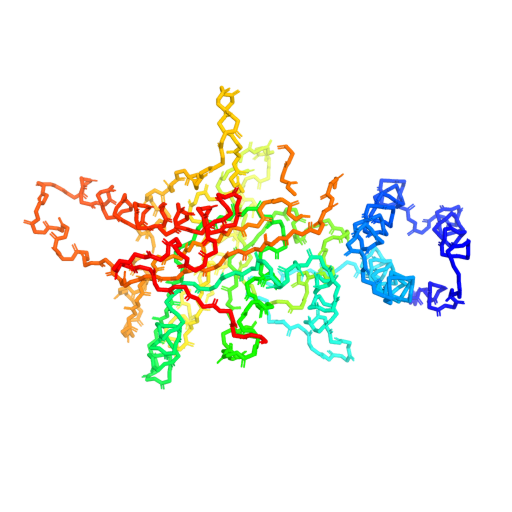=1.003E+00  e=6.028E-65  Cucurbita moschata
  1k30-assembly1_A  TM=9.878E-01  e=2.198E-58  Cucurbita moschata
  8ia1-assembly3_C  TM=9.408E-01  e=7.474E-35  Lobosphaera incisa
  8v7l-assembly1_W  TM=2.799E-01  e=4.174E-01  Homo sapiens
  7x3t-assembly1_V  TM=2.156E-01  e=1.195E+00  Saccharomyces cerevisiae S288C

Solvent-accessible surface area: 16872 Å² total